Protein AF-A0A8C9MY18-F1 (afdb_monomer_lite)

Radius of gyration: 25.49 Å; chains: 1; bounding box: 56×79×66 Å

InterPro domains:
  IPR000235 Small ribosomal subunit protein uS7 [PTHR11205] (11-150)
  IPR005716 Ribosomal protein uS7, eukaryotic/archaeal [TIGR01028] (15-155)
  IPR005716 Ribosomal protein uS7, eukaryotic/archaeal [cd14867] (17-150)
  IPR020606 Small ribosomal subunit protein uS7, conserved site [PS00052] (69-95)
  IPR023798 Small ribosomal subunit protein uS7 domain [PF00177] (45-158)
  IPR036823 Small ribosomal subunit protein uS7 domain superfamily [G3DSA:1.10.455.10] (3-163)
  IPR036823 Small ribosomal subunit protein uS7 domain superfamily [SSF47973] (16-159)

pLDDT: mean 76.93, std 16.63, range [30.86, 95.38]

Organism: Serinus canaria (NCBI:txid9135)

Sequence (224 aa):
MTDWETAPAVTETPDIKLFGKWSTDDVQINDISLQDYIAVKEKYAKYLPHSAGRYAAKRFRKAQCPIVERLTNSMMMHGRNNGKKLMTVRIVKHAFEIIHLLTGENPLQVLVNAIINSGPREDSTRIGRAGTVRRQAVDVSPLRRVNQVIPQIPKNSQHSQLFSHFFLIFPHFFLIFFSFFPFFLIFFPFFLIFPDIFLHFFLIFFPIFPRFFPDFSSIIYHFS

Structure (mmCIF, N/CA/C/O backbone):
data_AF-A0A8C9MY18-F1
#
_entry.id   AF-A0A8C9MY18-F1
#
loop_
_atom_site.group_PDB
_atom_site.id
_atom_site.type_symbol
_atom_site.label_atom_id
_atom_site.label_alt_id
_atom_site.label_comp_id
_atom_site.label_asym_id
_atom_site.label_entity_id
_atom_site.label_seq_id
_atom_site.pdbx_PDB_ins_code
_atom_site.Cartn_x
_atom_site.Cartn_y
_atom_site.Cartn_z
_atom_site.occupancy
_atom_site.B_iso_or_equiv
_atom_site.auth_seq_id
_atom_site.auth_comp_id
_atom_site.auth_asym_id
_atom_site.auth_atom_id
_atom_site.pdbx_PDB_model_num
ATOM 1 N N . MET A 1 1 ? -31.708 -34.641 38.278 1.00 44.97 1 MET A N 1
ATOM 2 C CA . MET A 1 1 ? -30.509 -35.046 37.517 1.00 44.97 1 MET A CA 1
ATOM 3 C C . MET A 1 1 ? -30.446 -34.153 36.281 1.00 44.97 1 MET A C 1
ATOM 5 O O . MET A 1 1 ? -30.951 -34.527 35.238 1.00 44.97 1 MET A O 1
ATOM 9 N N . THR A 1 2 ? -30.228 -32.857 36.521 1.00 50.09 2 THR A N 1
ATOM 10 C CA . THR A 1 2 ? -29.058 -32.081 36.052 1.00 50.09 2 THR A CA 1
ATOM 11 C C . THR A 1 2 ? -29.109 -31.801 34.557 1.00 50.09 2 THR A C 1
ATOM 13 O O . THR A 1 2 ? -28.797 -32.671 33.753 1.00 50.09 2 THR A O 1
ATOM 16 N N . ASP A 1 3 ? -29.490 -30.567 34.242 1.00 49.69 3 ASP A N 1
ATOM 17 C CA . ASP A 1 3 ? -29.372 -29.904 32.947 1.00 49.69 3 ASP A CA 1
ATOM 18 C C . ASP A 1 3 ? -27.900 -29.917 32.485 1.00 49.69 3 ASP A C 1
ATOM 20 O O . ASP A 1 3 ? -27.025 -29.503 33.248 1.00 49.69 3 ASP A O 1
ATOM 24 N N . TRP A 1 4 ? -27.594 -30.423 31.281 1.00 67.50 4 TRP A N 1
ATOM 25 C CA . TRP A 1 4 ? -26.202 -30.513 30.795 1.00 67.50 4 TRP A CA 1
ATOM 26 C C . TRP A 1 4 ? -25.940 -30.120 29.332 1.00 67.50 4 TRP A C 1
ATOM 28 O O . TRP A 1 4 ? -24.817 -30.291 28.872 1.00 67.50 4 TRP A O 1
ATOM 38 N N . GLU A 1 5 ? -26.864 -29.484 28.612 1.00 57.78 5 GLU A N 1
ATOM 39 C CA . GLU A 1 5 ? -26.548 -28.880 27.300 1.00 57.78 5 GLU A CA 1
ATOM 40 C C . GLU A 1 5 ? -26.511 -27.350 27.368 1.00 57.78 5 GLU A C 1
ATOM 42 O O . GLU A 1 5 ? -27.278 -26.640 26.725 1.00 57.78 5 GLU A O 1
ATOM 47 N N . THR A 1 6 ? -25.563 -26.817 28.140 1.00 59.25 6 THR A N 1
ATOM 48 C CA . THR A 1 6 ? -25.103 -25.441 27.920 1.00 59.25 6 THR A CA 1
ATOM 49 C C . THR A 1 6 ? -24.086 -25.483 26.785 1.00 59.25 6 THR A C 1
ATOM 51 O O . THR A 1 6 ? -22.924 -25.834 26.996 1.00 59.25 6 THR A O 1
ATOM 54 N N . ALA A 1 7 ? -24.527 -25.153 25.567 1.00 59.25 7 ALA A N 1
ATOM 55 C CA . ALA A 1 7 ? -23.628 -24.856 24.454 1.00 59.25 7 ALA A CA 1
ATOM 56 C C . ALA A 1 7 ? -22.572 -23.830 24.917 1.00 59.25 7 ALA A C 1
ATOM 58 O O . ALA A 1 7 ? -22.930 -22.895 25.641 1.00 59.25 7 ALA A O 1
ATOM 59 N N . PRO A 1 8 ? -21.284 -23.974 24.550 1.00 48.81 8 PRO A N 1
ATOM 60 C CA . PRO A 1 8 ? -20.286 -22.992 24.943 1.00 48.81 8 PRO A CA 1
ATOM 61 C C . PRO A 1 8 ? -20.718 -21.637 24.388 1.00 48.81 8 PRO A C 1
ATOM 63 O O . PRO A 1 8 ? -20.880 -21.487 23.177 1.00 48.81 8 PRO A O 1
ATOM 66 N N . ALA A 1 9 ? -20.942 -20.675 25.287 1.00 45.22 9 ALA A N 1
ATOM 67 C CA . ALA A 1 9 ? -21.193 -19.291 24.928 1.00 45.22 9 ALA A CA 1
ATOM 68 C C . ALA A 1 9 ? -20.140 -18.878 23.898 1.00 45.22 9 ALA A C 1
ATOM 70 O O . ALA A 1 9 ? -18.940 -18.914 24.187 1.00 45.22 9 ALA A O 1
ATOM 71 N N . VAL A 1 10 ? -20.590 -18.555 22.684 1.00 49.44 10 VAL A N 1
ATOM 72 C CA . VAL A 1 10 ? -19.747 -17.946 21.662 1.00 49.44 10 VAL A CA 1
ATOM 73 C C . VAL A 1 10 ? -19.259 -16.654 22.290 1.00 49.44 10 VAL A C 1
ATOM 75 O O . VAL A 1 10 ? -20.009 -15.694 22.425 1.00 49.44 10 VAL A O 1
ATOM 78 N N . THR A 1 11 ? -18.026 -16.664 22.785 1.00 44.84 11 THR A N 1
ATOM 79 C CA . THR A 1 11 ? -17.345 -15.453 23.207 1.00 44.84 11 THR A CA 1
ATOM 80 C C . THR A 1 11 ? -17.268 -14.588 21.963 1.00 44.84 11 THR A C 1
ATOM 82 O O . THR A 1 11 ? -16.472 -14.886 21.071 1.00 44.84 11 THR A O 1
ATOM 85 N N . GLU A 1 12 ? -18.143 -13.589 21.868 1.00 51.28 12 GLU A N 1
ATOM 86 C CA . GLU A 1 12 ? -18.076 -12.549 20.851 1.00 51.28 12 GLU A CA 1
ATOM 87 C C . GLU A 1 12 ? -16.648 -12.004 20.888 1.00 51.28 12 GLU A C 1
ATOM 89 O O . GLU A 1 12 ? -16.213 -11.382 21.861 1.00 51.28 12 GLU A O 1
ATOM 94 N N . THR A 1 13 ? -15.851 -12.360 19.882 1.00 58.75 13 THR A N 1
ATOM 95 C CA . THR A 1 13 ? -14.514 -11.802 19.739 1.00 58.75 13 THR A CA 1
ATOM 96 C C . THR A 1 13 ? -14.686 -10.292 19.652 1.00 58.75 13 THR A C 1
ATOM 98 O O . THR A 1 13 ? -15.516 -9.847 18.864 1.00 58.75 13 THR A O 1
ATOM 101 N N . PRO A 1 14 ? -13.958 -9.494 20.450 1.00 64.44 14 PRO A N 1
ATOM 102 C CA . PRO A 1 14 ? -14.159 -8.054 20.451 1.00 64.44 14 PRO A CA 1
ATOM 103 C C . PRO A 1 14 ? -13.925 -7.515 19.040 1.00 64.44 14 PRO A C 1
ATOM 105 O O . PRO A 1 14 ? -12.834 -7.712 18.505 1.00 64.44 14 PRO A O 1
ATOM 108 N N . ASP A 1 15 ? -14.919 -6.835 18.461 1.00 68.50 15 ASP A N 1
ATOM 109 C CA . ASP A 1 15 ? -14.820 -6.242 17.123 1.00 68.50 15 ASP A CA 1
ATOM 110 C C . ASP A 1 15 ? -13.556 -5.379 17.015 1.00 68.50 15 ASP A C 1
ATOM 112 O O . ASP A 1 15 ? -13.426 -4.306 17.627 1.00 68.50 15 ASP A O 1
ATOM 116 N N . ILE A 1 16 ? -12.588 -5.845 16.225 1.00 79.00 16 ILE A N 1
ATOM 117 C CA . ILE A 1 16 ? -11.316 -5.150 16.045 1.00 79.00 16 ILE A CA 1
ATOM 118 C C . ILE A 1 16 ? -11.510 -4.070 14.985 1.00 79.00 16 ILE A C 1
ATOM 120 O O . ILE A 1 16 ? -11.252 -4.261 13.800 1.00 79.00 16 ILE A O 1
ATOM 124 N N . LYS A 1 17 ? -11.929 -2.885 15.428 1.00 84.38 17 LYS A N 1
ATOM 125 C CA . LYS A 1 17 ? -12.074 -1.721 14.547 1.00 84.38 17 LYS A CA 1
ATOM 126 C C . LYS A 1 17 ? -10.738 -1.006 14.366 1.00 84.38 17 LYS A C 1
ATOM 128 O O . LYS A 1 17 ? -10.111 -0.549 15.330 1.00 84.38 17 LYS A O 1
ATOM 133 N N . LEU A 1 18 ? -10.306 -0.843 13.119 1.00 84.69 18 LEU A N 1
ATOM 134 C CA . LEU A 1 18 ? -9.107 -0.079 12.791 1.00 84.69 18 LEU A CA 1
ATOM 135 C C . LEU A 1 18 ? -9.308 1.394 13.180 1.00 84.69 18 LEU A C 1
ATOM 137 O O . LEU A 1 18 ? -10.333 2.011 12.880 1.00 84.69 18 LEU A O 1
ATOM 141 N N . PHE A 1 19 ? -8.315 1.965 13.865 1.00 85.31 19 PHE A N 1
ATOM 142 C CA . PHE A 1 19 ? -8.366 3.309 14.450 1.00 85.31 19 PHE A CA 1
ATOM 143 C C . PHE A 1 19 ? -9.557 3.544 15.402 1.00 85.31 19 PHE A C 1
ATOM 145 O O . PHE A 1 19 ? -9.882 4.696 15.690 1.00 85.31 19 PHE A O 1
ATOM 152 N N . GLY A 1 20 ? -10.204 2.473 15.880 1.00 83.56 20 GLY A N 1
ATOM 153 C CA . GLY A 1 20 ? -11.407 2.532 16.713 1.00 83.56 20 GLY A CA 1
ATOM 154 C C . GLY A 1 20 ? -12.670 2.998 15.979 1.00 83.56 20 GLY A C 1
ATOM 155 O O . GLY A 1 20 ? -13.674 3.255 16.633 1.00 83.56 20 GLY A O 1
ATOM 156 N N . LYS A 1 21 ? -12.627 3.136 14.646 1.00 85.56 21 LYS A N 1
ATOM 157 C CA . LYS A 1 21 ? -13.738 3.674 13.841 1.00 85.56 21 LYS A CA 1
ATOM 158 C C . LYS A 1 21 ? -14.157 2.746 12.703 1.00 85.56 21 LYS A C 1
ATOM 160 O O . LYS A 1 21 ? -15.346 2.593 12.460 1.00 85.56 21 LYS A O 1
ATOM 165 N N . TRP A 1 22 ? -13.198 2.132 12.012 1.00 88.25 22 TRP A N 1
ATOM 166 C CA . TRP A 1 22 ? -13.456 1.416 10.761 1.00 88.25 22 TRP A CA 1
ATOM 167 C C . TRP A 1 22 ? -13.549 -0.092 10.989 1.00 88.25 22 TRP A C 1
ATOM 169 O O . TRP A 1 22 ? -12.603 -0.685 11.509 1.00 88.25 22 TRP A O 1
ATOM 179 N N . SER A 1 23 ? -14.662 -0.702 10.580 1.00 86.44 23 SER A N 1
ATOM 180 C CA . SER A 1 23 ? -14.827 -2.161 10.560 1.00 86.44 23 SER A CA 1
ATOM 181 C C . SER A 1 23 ? -13.972 -2.792 9.454 1.00 86.44 23 SER A C 1
ATOM 183 O O . SER A 1 23 ? -13.832 -2.213 8.371 1.00 86.44 23 SER A O 1
ATOM 185 N N . THR A 1 24 ? -13.377 -3.955 9.730 1.00 81.69 24 THR A N 1
ATOM 186 C CA . THR A 1 24 ? -12.604 -4.750 8.757 1.00 81.69 24 THR A CA 1
ATOM 187 C C . THR A 1 24 ? -13.425 -5.830 8.062 1.00 81.69 24 THR A C 1
ATOM 189 O O . THR A 1 24 ? -12.971 -6.363 7.049 1.00 81.69 24 THR A O 1
ATOM 192 N N . ASP A 1 25 ? -14.609 -6.139 8.584 1.00 81.19 25 ASP A N 1
ATOM 193 C CA . ASP A 1 25 ? -15.314 -7.383 8.257 1.00 81.19 25 ASP A CA 1
ATOM 194 C C . ASP A 1 25 ? -16.168 -7.228 6.994 1.00 81.19 25 ASP A C 1
ATOM 196 O O . ASP A 1 25 ? -16.278 -8.147 6.186 1.00 81.19 25 ASP A O 1
ATOM 200 N N . ASP A 1 26 ? -16.638 -6.006 6.742 1.00 82.44 26 ASP A N 1
ATOM 201 C CA . ASP A 1 26 ? -17.436 -5.648 5.565 1.00 82.44 26 ASP A CA 1
ATOM 202 C C . ASP A 1 26 ? -16.597 -5.503 4.278 1.00 82.44 26 ASP A C 1
ATOM 204 O O . ASP A 1 26 ? -17.129 -5.187 3.213 1.00 82.44 26 ASP A O 1
ATOM 208 N N . VAL A 1 27 ? -15.271 -5.686 4.352 1.00 86.06 27 VAL A N 1
ATOM 209 C CA . VAL A 1 27 ? -14.364 -5.428 3.224 1.00 86.06 27 VAL A CA 1
ATOM 210 C C . VAL A 1 27 ? -14.329 -6.617 2.264 1.00 86.06 27 VAL A C 1
ATOM 212 O O . VAL A 1 27 ? -13.810 -7.694 2.575 1.00 86.06 27 VAL A O 1
ATOM 215 N N . GLN A 1 28 ? -14.805 -6.393 1.041 1.00 87.75 28 GLN A N 1
ATOM 216 C CA . GLN A 1 28 ? -14.840 -7.387 -0.027 1.00 87.75 28 GLN A CA 1
ATOM 217 C C . GLN A 1 28 ? -13.6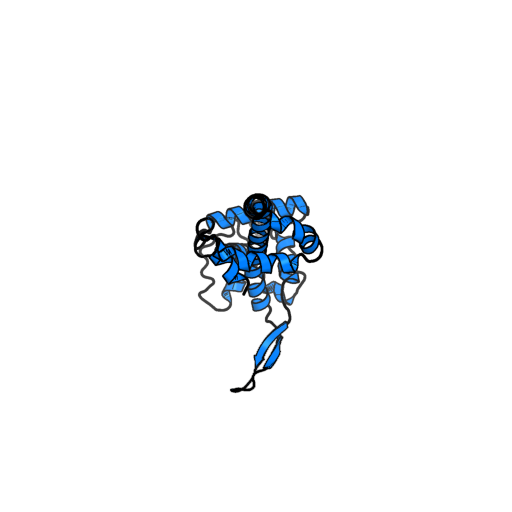50 -7.233 -0.981 1.00 87.75 28 GLN A C 1
ATOM 219 O O . GLN A 1 28 ? -13.247 -6.132 -1.356 1.00 87.75 28 GLN A O 1
ATOM 224 N N . ILE A 1 29 ? -13.078 -8.362 -1.404 1.00 88.75 29 ILE A N 1
ATOM 225 C CA . ILE A 1 29 ? -11.976 -8.409 -2.372 1.00 88.75 29 ILE A CA 1
ATOM 226 C C . ILE A 1 29 ? -12.519 -9.022 -3.663 1.00 88.75 29 ILE A C 1
ATOM 228 O O . ILE A 1 29 ? -12.784 -10.220 -3.706 1.00 88.75 29 ILE A O 1
ATOM 232 N N . ASN A 1 30 ? -12.652 -8.202 -4.708 1.00 87.12 30 ASN A N 1
ATOM 233 C CA . ASN A 1 30 ? -13.261 -8.609 -5.981 1.00 87.12 30 ASN A CA 1
ATOM 234 C C . ASN A 1 30 ? -12.366 -9.533 -6.836 1.00 87.12 30 ASN A C 1
ATOM 236 O O . ASN A 1 30 ? -12.871 -10.242 -7.701 1.00 87.12 30 ASN A O 1
ATOM 240 N N . ASP A 1 31 ? -11.044 -9.537 -6.620 1.00 87.44 31 ASP A N 1
ATOM 241 C CA . ASP A 1 31 ? -10.088 -10.370 -7.368 1.00 87.44 31 ASP A CA 1
ATOM 242 C C . ASP A 1 31 ? -9.647 -11.589 -6.541 1.00 87.44 31 ASP A C 1
ATOM 244 O O . ASP A 1 31 ? -8.944 -11.454 -5.532 1.00 87.44 31 ASP A O 1
ATOM 248 N N . ILE A 1 32 ? -10.010 -12.787 -7.013 1.00 89.31 32 ILE A N 1
ATOM 249 C CA . ILE A 1 32 ? -9.696 -14.066 -6.357 1.00 89.31 32 ILE A CA 1
ATOM 250 C C . ILE A 1 32 ? -8.182 -14.276 -6.196 1.00 89.31 32 ILE A C 1
ATOM 252 O O . ILE A 1 32 ? -7.730 -14.838 -5.203 1.00 89.31 32 ILE A O 1
ATOM 256 N N . SER A 1 33 ? -7.373 -13.782 -7.143 1.00 88.31 33 SER A N 1
ATOM 257 C CA . SER A 1 33 ? -5.921 -14.011 -7.163 1.00 88.31 33 SER A CA 1
ATOM 258 C C . SER A 1 33 ? -5.170 -13.211 -6.096 1.00 88.31 33 SER A C 1
ATOM 260 O O . SER A 1 33 ? -4.044 -13.554 -5.730 1.00 88.31 33 SER A O 1
ATOM 262 N N . LEU A 1 34 ? -5.780 -12.132 -5.600 1.00 88.25 34 LEU A N 1
ATOM 263 C CA . LEU A 1 34 ? -5.191 -11.217 -4.624 1.00 88.25 34 LEU A CA 1
ATOM 264 C C . LEU A 1 34 ? -5.716 -11.446 -3.205 1.00 88.25 34 LEU A C 1
ATOM 266 O O . LEU A 1 34 ? -5.127 -10.921 -2.258 1.00 88.25 34 LEU A O 1
ATOM 270 N N . GLN A 1 35 ? -6.769 -12.252 -3.049 1.00 88.38 35 GLN A N 1
ATOM 271 C CA . GLN A 1 35 ? -7.454 -12.480 -1.779 1.00 88.38 35 GLN A CA 1
ATOM 272 C C . GLN A 1 35 ? -6.511 -12.967 -0.667 1.00 88.38 35 GLN A C 1
ATOM 274 O O . GLN A 1 35 ? -6.580 -12.464 0.452 1.00 88.38 35 GLN A O 1
ATOM 279 N N . ASP A 1 36 ? -5.571 -13.861 -0.985 1.00 87.06 36 ASP A N 1
ATOM 280 C CA . ASP A 1 36 ? -4.604 -14.402 -0.015 1.00 87.06 36 ASP A CA 1
ATOM 281 C C . ASP A 1 36 ? -3.410 -13.470 0.264 1.00 87.06 36 ASP A C 1
ATOM 283 O O . ASP A 1 36 ? -2.686 -13.636 1.249 1.00 87.06 36 ASP A O 1
ATOM 287 N N . TYR A 1 37 ? -3.177 -12.480 -0.602 1.00 88.00 37 TYR A N 1
ATOM 288 C CA . TYR A 1 37 ? -2.039 -11.555 -0.511 1.00 88.00 37 TYR A CA 1
ATOM 289 C C . TYR A 1 37 ? -2.407 -10.185 0.075 1.00 88.00 37 TYR A C 1
ATOM 291 O O . TYR A 1 37 ? -1.513 -9.373 0.362 1.00 88.00 37 TYR A O 1
ATOM 299 N N . ILE A 1 38 ? -3.704 -9.930 0.255 1.00 88.31 38 ILE A N 1
ATOM 300 C CA . ILE A 1 38 ? -4.267 -8.747 0.901 1.00 88.31 38 ILE A CA 1
ATOM 301 C C . ILE A 1 38 ? -4.793 -9.163 2.282 1.00 88.31 38 ILE A C 1
ATOM 303 O O . ILE A 1 38 ? -5.927 -9.601 2.452 1.00 88.31 38 ILE A O 1
ATOM 307 N N . ALA A 1 39 ? -3.947 -9.007 3.298 1.00 84.44 39 ALA A N 1
ATOM 308 C CA . ALA A 1 39 ? -4.305 -9.270 4.688 1.00 84.44 39 ALA A CA 1
ATOM 309 C C . ALA A 1 39 ? -5.186 -8.140 5.258 1.00 84.44 39 ALA A C 1
ATOM 311 O O . ALA A 1 39 ? -4.677 -7.182 5.844 1.00 84.44 39 ALA A O 1
ATOM 312 N N . VAL A 1 40 ? -6.501 -8.238 5.043 1.00 77.88 40 VAL A N 1
ATOM 313 C CA . VAL A 1 40 ? -7.521 -7.332 5.622 1.00 77.88 40 VAL A CA 1
ATOM 314 C C . VAL A 1 40 ? -8.525 -8.075 6.508 1.00 77.88 40 VAL A C 1
ATOM 316 O O . VAL A 1 40 ? -9.027 -7.489 7.457 1.00 77.88 40 VAL A O 1
ATOM 319 N N . LYS A 1 41 ? -8.757 -9.369 6.251 1.00 77.56 41 LYS A N 1
ATOM 320 C CA . LYS A 1 41 ? -9.714 -10.200 6.999 1.00 77.56 41 LYS A CA 1
ATOM 321 C C . LYS A 1 41 ? -9.352 -10.335 8.485 1.00 77.56 41 LYS A C 1
ATOM 323 O O . LYS A 1 41 ? -8.169 -10.282 8.831 1.00 77.56 41 LYS A O 1
ATOM 328 N N . GLU A 1 42 ? -10.365 -10.620 9.307 1.00 70.69 42 GLU A N 1
ATOM 329 C CA . GLU A 1 42 ? -10.381 -10.780 10.778 1.00 70.69 42 GLU A CA 1
ATOM 330 C C . GLU A 1 42 ? -9.057 -11.241 11.419 1.00 70.69 42 GLU A C 1
ATOM 332 O O . GLU A 1 42 ? -8.557 -10.618 12.352 1.00 70.69 42 GLU A O 1
ATOM 337 N N . LYS A 1 43 ? -8.407 -12.280 10.874 1.00 74.88 43 LYS A N 1
ATOM 338 C CA . LYS A 1 43 ? -7.123 -12.822 11.379 1.00 74.88 43 LYS A CA 1
ATOM 339 C C . LYS A 1 43 ? -5.975 -11.806 11.444 1.00 74.88 43 LYS A C 1
ATOM 341 O O . LYS A 1 43 ? -5.004 -12.020 12.170 1.00 74.88 43 LYS A O 1
ATOM 346 N N . TYR A 1 44 ? -6.040 -10.746 10.646 1.00 77.88 44 TYR A N 1
ATOM 347 C CA . TYR A 1 44 ? -5.008 -9.717 10.525 1.00 77.88 44 TYR A CA 1
ATOM 348 C C . TYR A 1 44 ? -5.509 -8.329 10.934 1.00 77.88 44 TYR A C 1
ATOM 350 O O . TYR A 1 44 ? -4.758 -7.355 10.797 1.00 77.88 44 TYR A O 1
ATOM 358 N N . ALA A 1 45 ? -6.739 -8.239 11.448 1.00 79.94 45 ALA A N 1
ATOM 359 C CA . ALA A 1 45 ? -7.302 -7.008 11.969 1.00 79.94 45 ALA A CA 1
ATOM 360 C C . ALA A 1 45 ? -6.491 -6.542 13.187 1.00 79.94 45 ALA A C 1
ATOM 362 O O . ALA A 1 45 ? -6.144 -7.312 14.084 1.00 79.94 45 ALA A O 1
ATOM 363 N N . LYS A 1 46 ? -6.130 -5.259 13.196 1.00 83.69 46 LYS A N 1
ATOM 364 C CA . LYS A 1 46 ? -5.404 -4.617 14.295 1.00 83.69 46 LYS A CA 1
ATOM 365 C C . LYS A 1 46 ? -5.993 -3.239 14.531 1.00 83.69 46 LYS A C 1
ATOM 367 O O . LYS A 1 46 ? -6.306 -2.537 13.576 1.00 83.69 46 LYS A O 1
ATOM 372 N N . TYR A 1 47 ? -6.028 -2.803 15.787 1.00 86.88 47 TYR A N 1
ATOM 373 C CA . TYR A 1 47 ? -6.484 -1.455 16.140 1.00 86.88 47 TYR A CA 1
ATOM 374 C C . TYR A 1 47 ? -5.608 -0.351 15.539 1.00 86.88 47 TYR A C 1
ATOM 376 O O . TYR A 1 47 ? -6.105 0.696 15.127 1.00 86.88 47 TYR A O 1
ATOM 384 N N . LEU A 1 48 ? -4.293 -0.579 15.472 1.00 88.12 48 LEU A N 1
ATOM 385 C CA . LEU A 1 48 ? -3.325 0.372 14.936 1.00 88.12 48 LEU A CA 1
ATOM 386 C C . LEU A 1 48 ? -2.433 -0.305 13.888 1.00 88.12 48 LEU A C 1
ATOM 388 O O . LEU A 1 48 ? -1.956 -1.419 14.119 1.00 88.12 48 LEU A O 1
ATOM 392 N N . PRO A 1 49 ? -2.092 0.384 12.783 1.00 87.56 49 PRO A N 1
ATOM 393 C CA . PRO A 1 49 ? -1.173 -0.122 11.759 1.00 87.56 49 PRO A CA 1
ATOM 394 C C . PRO A 1 49 ? 0.302 -0.005 12.191 1.00 87.56 49 PRO A C 1
ATOM 396 O O . PRO A 1 49 ? 1.193 0.300 11.393 1.00 87.56 49 PRO A O 1
ATOM 399 N N . HIS A 1 50 ? 0.565 -0.209 13.482 1.00 87.56 50 HIS A N 1
ATOM 400 C CA . HIS A 1 50 ? 1.883 -0.175 14.086 1.00 87.56 50 HIS A CA 1
ATOM 401 C C . HIS A 1 50 ? 2.128 -1.487 14.820 1.00 87.56 50 HIS A C 1
ATOM 403 O O . HIS A 1 50 ? 1.592 -1.726 15.899 1.00 87.56 50 HIS A O 1
ATOM 409 N N . SER A 1 51 ? 2.947 -2.357 14.241 1.00 86.56 51 SER A N 1
ATOM 410 C CA . SER A 1 51 ? 3.369 -3.588 14.894 1.00 86.56 51 SER A CA 1
ATOM 411 C C . SER A 1 51 ? 4.869 -3.801 14.778 1.00 86.56 51 SER A C 1
ATOM 413 O O . SER A 1 51 ? 5.505 -3.412 13.801 1.00 86.56 51 SER A O 1
ATOM 415 N N . ALA A 1 52 ? 5.434 -4.483 15.772 1.00 86.00 52 ALA A N 1
ATOM 416 C CA . ALA A 1 52 ? 6.820 -4.953 15.766 1.00 86.00 52 ALA A CA 1
ATOM 417 C C . ALA A 1 52 ? 6.973 -6.293 15.007 1.00 86.00 52 ALA A C 1
ATOM 419 O O . ALA A 1 52 ? 7.809 -7.133 15.342 1.00 86.00 52 ALA A O 1
ATOM 420 N N . GLY A 1 53 ? 6.123 -6.534 14.001 1.00 84.81 53 GLY A N 1
ATOM 421 C CA . GLY A 1 53 ? 6.050 -7.809 13.294 1.00 84.81 53 GLY A CA 1
ATOM 422 C C . GLY A 1 53 ? 7.282 -8.065 12.422 1.00 84.81 53 GLY A C 1
ATOM 423 O O . GLY A 1 53 ? 7.636 -7.263 11.558 1.00 84.81 53 GLY A O 1
ATOM 424 N N . ARG A 1 54 ? 7.929 -9.223 12.600 1.00 87.56 54 ARG A N 1
ATOM 425 C CA . ARG A 1 54 ? 9.116 -9.632 11.825 1.00 87.56 54 ARG A CA 1
ATOM 426 C C . ARG A 1 54 ? 8.728 -10.296 10.499 1.00 87.56 54 ARG A C 1
ATOM 428 O O . ARG A 1 54 ? 8.954 -11.489 10.283 1.00 87.56 54 ARG A O 1
ATOM 435 N N . TYR A 1 55 ? 8.158 -9.509 9.590 1.00 89.75 55 TYR A N 1
ATOM 436 C CA . TYR A 1 55 ? 7.665 -9.990 8.291 1.00 89.75 55 TYR A CA 1
ATOM 437 C C . TYR A 1 55 ? 8.765 -10.220 7.241 1.00 89.75 55 TYR A C 1
ATOM 439 O O . TYR A 1 55 ? 8.523 -10.880 6.234 1.00 89.75 55 TYR A O 1
ATOM 447 N N . ALA A 1 56 ? 9.979 -9.711 7.472 1.00 88.81 56 ALA A N 1
ATOM 448 C CA . ALA A 1 56 ? 11.112 -9.858 6.555 1.00 88.81 56 ALA A CA 1
ATOM 449 C C . ALA A 1 56 ? 11.866 -11.193 6.698 1.00 88.81 56 ALA A C 1
ATOM 451 O O . ALA A 1 56 ? 12.580 -11.584 5.783 1.00 88.81 56 ALA A O 1
ATOM 452 N N . ALA A 1 57 ? 11.692 -11.910 7.815 1.00 89.69 57 ALA A N 1
ATOM 453 C CA . ALA A 1 57 ? 12.496 -13.094 8.133 1.00 89.69 57 ALA A CA 1
ATOM 454 C C . ALA A 1 57 ? 12.284 -14.285 7.174 1.00 89.69 57 ALA A C 1
ATOM 456 O O . ALA A 1 57 ? 13.164 -15.127 7.042 1.00 89.69 57 ALA A O 1
ATOM 457 N N . LYS A 1 58 ? 11.120 -14.387 6.516 1.00 91.25 58 LYS A N 1
ATOM 458 C CA . LYS A 1 58 ? 10.827 -15.429 5.514 1.00 91.25 58 LYS A CA 1
ATOM 459 C C . LYS A 1 58 ? 10.177 -14.808 4.277 1.00 91.25 58 LYS A C 1
ATOM 461 O O . LYS A 1 58 ? 9.395 -13.868 4.404 1.00 91.25 58 LYS A O 1
ATOM 466 N N . ARG A 1 59 ? 10.439 -15.385 3.095 1.00 84.75 59 ARG A N 1
ATOM 467 C CA . ARG A 1 59 ? 10.059 -14.841 1.772 1.00 84.75 59 ARG A CA 1
ATOM 468 C C . ARG A 1 59 ? 8.569 -14.470 1.638 1.00 84.75 59 ARG A C 1
ATOM 470 O O . ARG A 1 59 ? 8.270 -13.424 1.074 1.00 84.75 59 ARG A O 1
ATOM 477 N N . PHE A 1 60 ? 7.650 -15.265 2.195 1.00 87.94 60 PHE A N 1
ATOM 478 C CA . PHE A 1 60 ? 6.195 -15.066 2.039 1.00 87.94 60 PHE A CA 1
ATOM 479 C C . PHE A 1 60 ? 5.486 -14.440 3.248 1.00 87.94 60 PHE A C 1
ATOM 481 O O . PHE A 1 60 ? 4.296 -14.148 3.181 1.00 87.94 60 PHE A O 1
ATOM 488 N N . ARG A 1 61 ? 6.201 -14.147 4.343 1.00 89.00 61 ARG A N 1
ATOM 489 C CA . ARG A 1 61 ? 5.585 -13.540 5.539 1.00 89.00 61 ARG A CA 1
ATOM 490 C C . ARG A 1 61 ? 5.083 -12.115 5.303 1.00 89.00 61 ARG A C 1
ATOM 492 O O . ARG A 1 61 ? 4.205 -11.661 6.025 1.00 89.00 61 ARG A O 1
ATOM 499 N N . LYS A 1 62 ? 5.577 -11.424 4.271 1.00 88.69 62 LYS A N 1
ATOM 500 C CA . LYS A 1 62 ? 5.088 -10.092 3.879 1.00 88.69 62 LYS A CA 1
ATOM 501 C C . LYS A 1 62 ? 3.612 -10.080 3.459 1.00 88.69 62 LYS A C 1
ATOM 503 O O . LYS A 1 62 ? 2.976 -9.045 3.620 1.00 88.69 62 LYS A O 1
ATOM 508 N N . ALA A 1 63 ? 3.076 -11.198 2.960 1.00 88.75 63 ALA A N 1
ATOM 509 C CA . ALA A 1 63 ? 1.663 -11.317 2.585 1.00 88.75 63 ALA A CA 1
ATOM 510 C C . ALA A 1 63 ? 0.724 -11.258 3.803 1.00 88.75 63 ALA A C 1
ATOM 512 O O . ALA A 1 63 ? -0.371 -10.727 3.709 1.00 88.75 63 ALA A O 1
ATOM 513 N N . GLN A 1 64 ? 1.196 -11.729 4.961 1.00 88.69 64 GLN A N 1
ATOM 514 C CA . GLN A 1 64 ? 0.452 -11.763 6.228 1.00 88.69 64 GLN A CA 1
ATOM 515 C C . GLN A 1 64 ? 0.479 -10.422 6.981 1.00 88.69 64 GLN A C 1
ATOM 517 O O . GLN A 1 64 ? -0.087 -10.297 8.064 1.00 88.69 64 GLN A O 1
ATOM 522 N N . CYS A 1 65 ? 1.216 -9.430 6.474 1.00 89.75 65 CYS A N 1
ATOM 523 C CA . CYS A 1 65 ? 1.281 -8.109 7.083 1.00 89.75 65 CYS A CA 1
ATOM 524 C C . CYS A 1 65 ? 0.042 -7.301 6.672 1.00 89.75 65 CYS A C 1
ATOM 526 O O . CYS A 1 65 ? -0.224 -7.223 5.467 1.00 89.75 65 CYS A O 1
ATOM 528 N N . PRO A 1 66 ? -0.685 -6.682 7.623 1.00 91.19 66 PRO A N 1
ATOM 529 C CA . PRO A 1 66 ? -1.904 -5.954 7.304 1.00 91.19 66 PRO A CA 1
ATOM 530 C C . PRO A 1 66 ? -1.640 -4.835 6.297 1.00 91.19 66 PRO A C 1
ATOM 532 O O . PRO A 1 66 ? -0.603 -4.162 6.339 1.00 91.19 66 PRO A O 1
ATOM 535 N N . ILE A 1 67 ? -2.580 -4.626 5.375 1.00 90.94 67 ILE A N 1
ATOM 536 C CA . ILE A 1 67 ? -2.340 -3.771 4.204 1.00 90.94 67 ILE A CA 1
ATOM 537 C C . ILE A 1 67 ? -2.019 -2.319 4.582 1.00 90.94 67 ILE A C 1
ATOM 539 O O . ILE A 1 67 ? -1.106 -1.709 4.024 1.00 90.94 67 ILE A O 1
ATOM 543 N N . VAL A 1 68 ? -2.695 -1.800 5.609 1.00 91.31 68 VAL A N 1
ATOM 544 C CA . VAL A 1 68 ? -2.496 -0.439 6.122 1.00 91.31 68 VAL A CA 1
ATOM 545 C C . VAL A 1 68 ? -1.107 -0.285 6.748 1.00 91.31 68 VAL A C 1
ATOM 547 O O . VAL A 1 68 ? -0.475 0.758 6.607 1.00 91.31 68 VAL A O 1
ATOM 550 N N . GLU A 1 69 ? -0.571 -1.334 7.377 1.00 92.19 69 GLU A N 1
ATOM 551 C CA . GLU A 1 69 ? 0.801 -1.324 7.896 1.00 92.19 69 GLU A CA 1
ATOM 552 C C . GLU A 1 69 ? 1.840 -1.337 6.764 1.00 92.19 69 GLU A C 1
ATOM 554 O O . GLU A 1 69 ? 2.890 -0.700 6.857 1.00 92.19 69 GLU A O 1
ATOM 559 N N . ARG A 1 70 ? 1.560 -2.018 5.650 1.00 92.31 70 ARG A N 1
ATOM 560 C CA . ARG A 1 70 ? 2.435 -1.973 4.467 1.00 92.31 70 ARG A CA 1
ATOM 561 C C . ARG A 1 70 ? 2.434 -0.584 3.823 1.00 92.31 70 ARG A C 1
ATOM 563 O O . ARG A 1 70 ? 3.499 -0.121 3.403 1.00 92.31 70 ARG A O 1
ATOM 570 N N . LEU A 1 71 ? 1.282 0.089 3.803 1.00 91.56 71 LEU A N 1
ATOM 571 C CA . LEU A 1 71 ? 1.157 1.473 3.343 1.00 91.56 71 LEU A CA 1
ATOM 572 C C . LEU A 1 71 ? 1.965 2.432 4.230 1.00 91.56 71 LEU A C 1
ATOM 574 O O . LEU A 1 71 ? 2.779 3.197 3.714 1.00 91.56 71 LEU A O 1
ATOM 578 N N . THR A 1 72 ? 1.825 2.347 5.558 1.00 92.00 72 THR A N 1
ATOM 579 C CA . THR A 1 72 ? 2.601 3.198 6.480 1.00 92.00 72 THR A CA 1
ATOM 580 C C . THR A 1 72 ? 4.104 2.929 6.380 1.00 92.00 72 THR A C 1
ATOM 582 O O . THR A 1 72 ? 4.898 3.863 6.403 1.00 92.00 72 THR A O 1
ATOM 585 N N . ASN A 1 73 ? 4.526 1.677 6.188 1.00 91.44 73 ASN A N 1
ATOM 586 C CA . ASN A 1 73 ? 5.940 1.368 5.963 1.00 91.44 73 ASN A CA 1
ATOM 587 C C . ASN A 1 73 ? 6.479 1.991 4.661 1.00 91.44 73 ASN A C 1
ATOM 589 O O . ASN A 1 73 ? 7.634 2.409 4.617 1.00 91.44 73 ASN A O 1
ATOM 593 N N . SER A 1 74 ? 5.644 2.090 3.624 1.00 90.06 74 SER A N 1
ATOM 594 C CA . SER A 1 74 ? 6.038 2.612 2.308 1.00 90.06 74 SER A CA 1
ATOM 595 C C . SER A 1 74 ? 6.101 4.142 2.248 1.00 90.06 74 SER A C 1
ATOM 597 O O . SER A 1 74 ? 6.890 4.704 1.499 1.00 90.06 74 SER A O 1
ATOM 599 N N . MET A 1 75 ? 5.329 4.841 3.078 1.00 87.62 75 MET A N 1
ATOM 600 C CA . MET A 1 75 ? 5.345 6.309 3.167 1.00 87.62 75 MET A CA 1
ATOM 601 C C . MET A 1 75 ? 6.667 6.890 3.715 1.00 87.62 75 MET A C 1
ATOM 603 O O . MET A 1 75 ? 6.954 8.066 3.507 1.00 87.62 75 MET A O 1
ATOM 607 N N . MET A 1 76 ? 7.489 6.093 4.408 1.00 88.31 76 MET A N 1
ATOM 608 C CA . MET A 1 76 ? 8.710 6.562 5.083 1.00 88.31 76 MET A CA 1
ATOM 609 C C . MET A 1 76 ? 9.970 6.594 4.195 1.00 88.31 76 MET A C 1
ATOM 611 O O . MET A 1 76 ? 11.047 6.869 4.707 1.00 88.31 76 MET A O 1
ATOM 615 N N . MET A 1 77 ? 9.880 6.298 2.893 1.00 74.19 77 MET A N 1
ATOM 616 C CA . MET A 1 77 ? 11.032 5.871 2.071 1.00 74.19 77 MET A CA 1
ATOM 617 C C . MET A 1 77 ? 11.964 6.975 1.522 1.00 74.19 77 MET A C 1
ATOM 619 O O . MET A 1 77 ? 12.794 6.701 0.659 1.00 74.19 77 MET A O 1
ATOM 623 N N . HIS A 1 78 ? 11.906 8.200 2.043 1.00 78.38 78 HIS A N 1
ATOM 624 C CA . HIS A 1 78 ? 12.836 9.276 1.667 1.00 78.38 78 HIS A CA 1
ATOM 625 C C . HIS A 1 78 ? 13.689 9.645 2.871 1.00 78.38 78 HIS A C 1
ATOM 627 O O . HIS A 1 78 ? 13.132 9.898 3.929 1.00 78.38 78 HIS A O 1
ATOM 633 N N . GLY A 1 79 ? 15.018 9.701 2.721 1.00 82.06 79 GLY A N 1
ATOM 634 C CA . GLY A 1 79 ? 15.996 9.709 3.823 1.00 82.06 79 GLY A CA 1
ATOM 635 C C . GLY A 1 79 ? 15.616 10.502 5.086 1.00 82.06 79 GLY A C 1
ATOM 636 O O . GLY A 1 79 ? 15.703 9.969 6.187 1.00 82.06 79 GLY A O 1
ATOM 637 N N . ARG A 1 80 ? 15.110 11.737 4.945 1.00 83.38 80 ARG A N 1
ATOM 638 C CA . ARG A 1 80 ? 14.676 12.606 6.068 1.00 83.38 80 ARG A CA 1
ATOM 639 C C . ARG A 1 80 ? 13.477 12.069 6.873 1.00 83.38 80 ARG A C 1
ATOM 641 O O . ARG A 1 80 ? 13.250 12.489 8.011 1.00 83.38 80 ARG A O 1
ATOM 648 N N . ASN A 1 81 ? 12.702 11.169 6.281 1.00 84.44 81 ASN A N 1
ATOM 649 C CA . ASN A 1 81 ? 11.477 10.571 6.809 1.00 84.44 81 ASN A CA 1
ATOM 650 C C . ASN A 1 81 ? 11.673 9.117 7.273 1.00 84.44 81 ASN A C 1
ATOM 652 O O . ASN A 1 81 ? 10.737 8.523 7.816 1.00 84.44 81 ASN A O 1
ATOM 656 N N . ASN A 1 82 ? 12.882 8.561 7.128 1.00 88.69 82 ASN A N 1
ATOM 657 C CA . ASN A 1 82 ? 13.194 7.208 7.580 1.00 88.69 82 ASN A CA 1
ATOM 658 C C . ASN A 1 82 ? 12.941 7.063 9.092 1.00 88.69 82 ASN A C 1
ATOM 660 O O . ASN A 1 82 ? 13.358 7.894 9.896 1.00 88.69 82 ASN A O 1
ATOM 664 N N . GLY A 1 83 ? 12.238 5.996 9.485 1.00 87.44 83 GLY A N 1
ATOM 665 C CA . GLY A 1 83 ? 11.960 5.661 10.889 1.00 87.44 83 GLY A CA 1
ATOM 666 C C . GLY A 1 83 ? 10.804 6.430 11.544 1.00 87.44 83 GLY A C 1
ATOM 667 O O . GLY A 1 83 ? 10.373 6.062 12.638 1.00 87.44 83 GLY A O 1
ATOM 668 N N . LYS A 1 84 ? 10.225 7.446 10.888 1.00 91.19 84 LYS A N 1
ATOM 669 C CA . LYS A 1 84 ? 9.130 8.268 11.443 1.00 91.19 84 LYS A CA 1
ATOM 670 C C . LYS A 1 84 ? 7.752 7.599 11.301 1.00 91.19 84 LYS A C 1
ATOM 672 O O . LYS A 1 84 ? 6.818 8.156 10.712 1.00 91.19 84 LYS A O 1
ATOM 677 N N . LYS A 1 85 ? 7.589 6.403 11.879 1.00 91.81 85 LYS A N 1
ATOM 678 C CA . LYS A 1 85 ? 6.351 5.610 11.739 1.00 91.81 85 LYS A CA 1
ATOM 679 C C . LYS A 1 85 ? 5.159 6.265 12.441 1.00 91.81 85 LYS A C 1
ATOM 681 O O . LYS A 1 85 ? 4.078 6.310 11.867 1.00 91.81 85 LYS A O 1
ATOM 686 N N . LEU A 1 86 ? 5.355 6.859 13.621 1.00 92.44 86 LEU A N 1
ATOM 687 C CA . LEU A 1 86 ? 4.283 7.554 14.354 1.00 92.44 86 LEU A CA 1
ATOM 688 C C . LEU A 1 86 ? 3.698 8.738 13.572 1.00 92.44 86 LEU A C 1
ATOM 690 O O . LEU A 1 86 ? 2.481 8.898 13.523 1.00 92.44 86 LEU A O 1
ATOM 694 N N . MET A 1 87 ? 4.552 9.538 12.926 1.00 91.44 87 MET A N 1
ATOM 695 C CA . MET A 1 87 ? 4.116 10.645 12.068 1.00 91.44 87 MET A CA 1
ATOM 696 C C . MET A 1 87 ? 3.279 10.122 10.897 1.00 91.44 87 MET A C 1
ATOM 698 O O . MET A 1 87 ? 2.196 10.628 10.620 1.00 91.44 87 MET A O 1
ATOM 702 N N . THR A 1 88 ? 3.745 9.047 10.268 1.00 91.81 88 THR A N 1
ATOM 703 C CA . THR A 1 88 ? 3.073 8.430 9.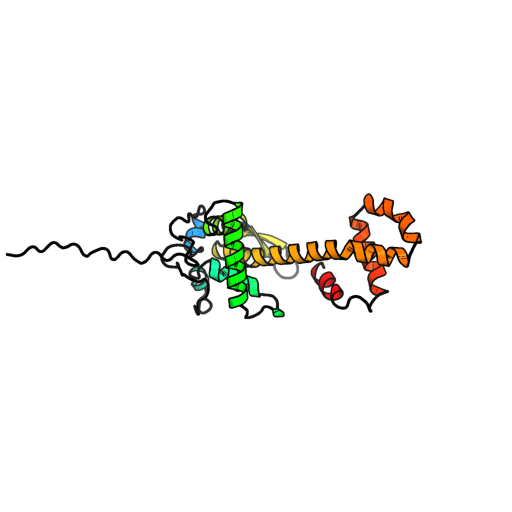124 1.00 91.81 88 THR A CA 1
ATOM 704 C C . THR A 1 88 ? 1.700 7.858 9.478 1.00 91.81 88 THR A C 1
ATOM 706 O O . THR A 1 88 ? 0.744 8.035 8.729 1.00 91.81 88 THR A O 1
ATOM 709 N N . VAL A 1 89 ? 1.571 7.201 10.635 1.00 93.81 89 VAL A N 1
ATOM 710 C CA . VAL A 1 89 ? 0.287 6.659 11.105 1.00 93.81 89 VAL A CA 1
ATOM 711 C C . VAL A 1 89 ? -0.755 7.771 11.269 1.00 93.81 89 VAL A C 1
ATOM 713 O O . VAL A 1 89 ? -1.914 7.566 10.918 1.00 93.81 89 VAL A O 1
ATOM 716 N N . ARG A 1 90 ? -0.349 8.962 11.735 1.00 93.12 90 ARG A N 1
ATOM 717 C CA . ARG A 1 90 ? -1.242 10.131 11.832 1.00 93.12 90 ARG A CA 1
ATOM 718 C C . ARG A 1 90 ? -1.692 10.620 10.456 1.00 93.12 90 ARG A C 1
ATOM 720 O O . ARG A 1 90 ? -2.880 10.847 10.267 1.00 93.12 90 ARG A O 1
ATOM 727 N N . ILE A 1 91 ? -0.773 10.710 9.490 1.00 92.69 91 ILE A N 1
ATOM 728 C CA . ILE A 1 91 ? -1.098 11.101 8.106 1.00 92.69 91 ILE A CA 1
ATOM 729 C C . ILE A 1 91 ? -2.133 10.140 7.506 1.00 92.69 91 ILE A C 1
ATOM 731 O O . ILE A 1 91 ? -3.137 10.585 6.959 1.00 92.69 91 ILE A O 1
ATOM 735 N N . VAL A 1 92 ? -1.931 8.827 7.662 1.00 92.88 92 VAL A N 1
ATOM 736 C CA . VAL A 1 92 ? -2.871 7.815 7.150 1.00 92.88 92 VAL A CA 1
ATOM 737 C C . VAL A 1 92 ? -4.228 7.892 7.854 1.00 92.88 92 VAL A C 1
ATOM 739 O O . VAL A 1 92 ? -5.254 7.776 7.190 1.00 92.88 92 VAL A O 1
ATOM 742 N N . LYS A 1 93 ? -4.259 8.147 9.170 1.00 92.88 93 LYS A N 1
ATOM 743 C CA . LYS A 1 93 ? -5.514 8.353 9.909 1.00 92.88 93 LYS A CA 1
ATOM 744 C C . LYS A 1 93 ? -6.323 9.516 9.322 1.00 92.88 93 LYS A C 1
ATOM 746 O O . LYS A 1 93 ? -7.501 9.337 9.034 1.00 92.88 93 LYS A O 1
ATOM 751 N N . HIS A 1 94 ? -5.687 10.669 9.112 1.00 93.56 94 HIS A N 1
ATOM 752 C CA . HIS A 1 94 ? -6.352 11.838 8.528 1.00 93.56 94 HIS A CA 1
ATOM 753 C C . HIS A 1 94 ? -6.779 11.596 7.078 1.00 93.56 94 HIS A C 1
ATOM 755 O O . HIS A 1 94 ? -7.879 11.975 6.693 1.00 93.56 94 HIS A O 1
ATOM 761 N N . ALA A 1 95 ? -5.956 10.907 6.283 1.00 93.19 95 ALA A N 1
ATOM 762 C CA . ALA A 1 95 ? -6.311 10.552 4.912 1.00 93.19 95 ALA A CA 1
ATOM 763 C C . ALA A 1 95 ? -7.563 9.661 4.853 1.00 93.19 95 ALA A C 1
ATOM 765 O O . ALA A 1 95 ? -8.436 9.890 4.024 1.00 93.19 95 ALA A O 1
ATOM 766 N N . PHE A 1 96 ? -7.689 8.681 5.751 1.00 93.75 96 PHE A N 1
ATOM 767 C CA . PHE A 1 96 ? -8.878 7.825 5.819 1.00 93.75 96 PHE A CA 1
ATOM 768 C C . PHE A 1 96 ? -10.130 8.583 6.269 1.00 93.75 96 PHE A C 1
ATOM 770 O O . PHE A 1 96 ? -11.213 8.300 5.763 1.00 93.75 96 PHE A O 1
ATOM 777 N N . GLU A 1 97 ? -9.994 9.569 7.160 1.00 93.56 97 GLU A N 1
ATOM 778 C CA . GLU A 1 97 ? -11.101 10.464 7.523 1.00 93.56 97 GLU A CA 1
ATOM 779 C C . GLU A 1 97 ? -11.562 11.293 6.313 1.00 93.56 97 GLU A C 1
ATOM 781 O O . GLU A 1 97 ? -12.758 11.361 6.046 1.00 93.56 97 GLU A O 1
ATOM 786 N N . ILE A 1 98 ? -10.630 11.837 5.524 1.00 94.69 98 ILE A N 1
ATOM 787 C CA . ILE A 1 98 ? -10.953 12.584 4.297 1.00 94.69 98 ILE A CA 1
ATOM 788 C C . ILE A 1 98 ? -11.640 11.683 3.264 1.00 94.69 98 ILE A C 1
ATOM 790 O O . ILE A 1 98 ? -12.657 12.074 2.702 1.00 94.69 98 ILE A O 1
ATOM 794 N N . ILE A 1 99 ? -11.124 10.473 3.026 1.00 94.00 99 ILE A N 1
ATOM 795 C CA . ILE A 1 99 ? -11.712 9.538 2.052 1.00 94.00 99 ILE A CA 1
ATOM 796 C C . ILE A 1 99 ? -13.162 9.222 2.415 1.00 94.00 99 ILE A C 1
ATOM 798 O O . ILE A 1 99 ? -14.025 9.270 1.540 1.00 94.00 99 ILE A O 1
ATOM 802 N N . HIS A 1 100 ? -13.440 8.946 3.689 1.00 93.62 100 HIS A N 1
ATOM 803 C CA . HIS A 1 100 ? -14.803 8.671 4.129 1.00 93.62 100 HIS A CA 1
ATOM 804 C C . HIS A 1 100 ? -15.724 9.882 3.957 1.00 93.62 100 HIS A C 1
ATOM 806 O O . HIS A 1 100 ? -16.838 9.731 3.471 1.00 93.62 100 HIS A O 1
ATOM 812 N N . LEU A 1 101 ? -15.254 11.089 4.287 1.00 95.25 101 LEU A N 1
ATOM 813 C CA . LEU A 1 101 ? -16.042 12.310 4.096 1.00 95.25 101 LEU A CA 1
ATOM 814 C C . LEU A 1 101 ? -16.334 12.603 2.617 1.00 95.25 101 LEU A C 1
ATOM 816 O O . LEU A 1 101 ? -17.390 13.144 2.307 1.00 95.25 101 LEU A O 1
ATOM 820 N N . LEU A 1 102 ? -15.415 12.256 1.713 1.00 95.38 102 LEU A N 1
ATOM 821 C CA . LEU A 1 102 ? -15.577 12.488 0.275 1.00 95.38 102 LEU A CA 1
ATOM 822 C C . LEU A 1 102 ? -16.445 11.431 -0.417 1.00 95.38 102 LEU A C 1
ATOM 824 O O . LEU A 1 102 ? -17.196 11.766 -1.325 1.00 95.38 102 LEU A O 1
ATOM 828 N N . THR A 1 103 ? -16.301 10.160 -0.037 1.00 93.19 103 THR A N 1
ATOM 829 C CA . THR A 1 103 ? -16.929 9.027 -0.746 1.00 93.19 103 THR A CA 1
ATOM 830 C C . THR A 1 103 ? -18.148 8.457 -0.027 1.00 93.19 103 THR A C 1
ATOM 832 O O . THR A 1 103 ? -18.979 7.825 -0.665 1.00 93.19 103 THR A O 1
ATOM 835 N N . GLY A 1 104 ? -18.264 8.652 1.290 1.00 90.12 104 GLY A N 1
ATOM 836 C CA . GLY A 1 104 ? -19.291 8.028 2.131 1.00 90.12 104 GLY A CA 1
ATOM 837 C C . GLY A 1 104 ? -19.072 6.532 2.398 1.00 90.12 104 GLY A C 1
ATOM 838 O O . GLY A 1 104 ? -19.785 5.944 3.207 1.00 90.12 104 GLY A O 1
ATOM 839 N N . GLU A 1 105 ? -18.073 5.910 1.770 1.00 90.31 105 GLU A N 1
ATOM 840 C CA . GLU A 1 105 ? -17.776 4.481 1.891 1.00 90.31 105 GLU A CA 1
ATOM 841 C C . GLU A 1 105 ? -16.721 4.197 2.974 1.00 90.31 105 GLU A C 1
ATOM 843 O O . GLU A 1 105 ? -16.067 5.102 3.508 1.00 90.31 105 GLU A O 1
ATOM 848 N N . ASN A 1 106 ? -16.524 2.917 3.308 1.00 90.38 106 ASN A N 1
ATOM 849 C CA . ASN A 1 106 ? -15.429 2.502 4.184 1.00 90.38 106 ASN A CA 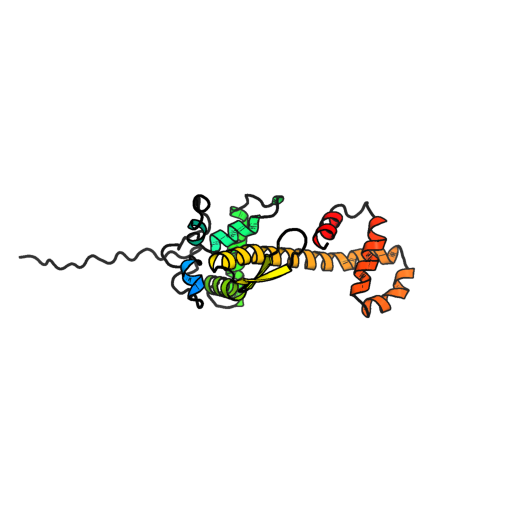1
ATOM 850 C C . ASN A 1 106 ? -14.077 2.749 3.473 1.00 90.38 106 ASN A C 1
ATOM 852 O O . ASN A 1 106 ? -13.829 2.162 2.414 1.00 90.38 106 ASN A O 1
ATOM 856 N N . PRO A 1 107 ? -13.153 3.547 4.046 1.00 92.12 107 PRO A N 1
ATOM 857 C CA . PRO A 1 107 ? -11.875 3.864 3.405 1.00 92.12 107 PRO A CA 1
ATOM 858 C C . PRO A 1 107 ? -10.996 2.628 3.161 1.00 92.12 107 PRO A C 1
ATOM 860 O O . PRO A 1 107 ? -10.143 2.646 2.271 1.00 92.12 107 PRO A O 1
ATOM 863 N N . LEU A 1 108 ? -11.203 1.538 3.912 1.00 90.12 108 LEU A N 1
ATOM 864 C CA . LEU A 1 108 ? -10.517 0.267 3.666 1.00 90.12 108 LEU A CA 1
ATOM 865 C C . LEU A 1 108 ? -10.935 -0.370 2.342 1.00 90.12 108 LEU A C 1
ATOM 867 O O . LEU A 1 108 ? -10.072 -0.874 1.623 1.00 90.12 108 LEU A O 1
ATOM 871 N N . GLN A 1 109 ? -12.220 -0.295 1.994 1.00 92.00 109 GLN A N 1
ATOM 872 C CA . GLN A 1 109 ? -12.723 -0.800 0.720 1.00 92.00 109 GLN A CA 1
ATOM 873 C C . GLN A 1 109 ? -12.133 -0.003 -0.444 1.00 92.00 109 GLN A C 1
ATOM 875 O O . GLN A 1 109 ? -11.614 -0.587 -1.395 1.00 92.00 109 GLN A O 1
ATOM 880 N N . VAL A 1 110 ? -12.123 1.329 -0.330 1.00 93.00 110 VAL A N 1
ATOM 881 C CA . VAL A 1 110 ? -11.527 2.221 -1.336 1.00 93.00 110 VAL A CA 1
ATOM 882 C C . VAL A 1 110 ? -10.042 1.906 -1.530 1.00 93.00 110 VAL A C 1
ATOM 884 O O . VAL A 1 110 ? -9.575 1.802 -2.665 1.00 93.00 110 VAL A O 1
ATOM 887 N N . LEU A 1 111 ? -9.297 1.680 -0.441 1.00 90.88 111 LEU A N 1
ATOM 888 C CA . LEU A 1 111 ? -7.885 1.302 -0.518 1.00 90.88 111 LEU A CA 1
ATOM 889 C C . LEU A 1 111 ? -7.682 -0.054 -1.212 1.00 90.88 111 LEU A C 1
ATOM 891 O O . LEU A 1 111 ? -6.781 -0.186 -2.042 1.00 90.88 111 LEU A O 1
ATOM 895 N N . VAL A 1 112 ? -8.492 -1.062 -0.885 1.00 91.62 112 VAL A N 1
ATOM 896 C CA . VAL A 1 112 ? -8.419 -2.389 -1.518 1.00 91.62 112 VAL A CA 1
ATOM 897 C C . VAL A 1 112 ? -8.738 -2.295 -3.009 1.00 91.62 112 VAL A C 1
ATOM 899 O O . VAL A 1 112 ? -7.968 -2.801 -3.827 1.00 91.62 112 VAL A O 1
ATOM 902 N N . ASN A 1 113 ? -9.801 -1.579 -3.375 1.00 92.31 113 ASN A N 1
ATOM 903 C CA . ASN A 1 113 ? -10.181 -1.342 -4.767 1.00 92.31 113 ASN A CA 1
ATOM 904 C C . ASN A 1 113 ? -9.065 -0.618 -5.536 1.00 92.31 113 ASN A C 1
ATOM 906 O O . ASN A 1 113 ? -8.707 -1.026 -6.642 1.00 92.31 113 ASN A O 1
ATOM 910 N N . ALA A 1 114 ? -8.447 0.400 -4.927 1.00 91.69 114 ALA A N 1
ATOM 911 C CA . ALA A 1 114 ? -7.311 1.102 -5.516 1.00 91.69 114 ALA A CA 1
ATOM 912 C C . ALA A 1 114 ? -6.131 0.155 -5.783 1.00 91.69 114 ALA A C 1
ATOM 914 O O . ALA A 1 114 ? -5.489 0.255 -6.830 1.00 91.69 114 ALA A O 1
ATOM 915 N N . ILE A 1 115 ? -5.860 -0.793 -4.880 1.00 91.44 115 ILE A N 1
ATOM 916 C CA . ILE A 1 115 ? -4.775 -1.764 -5.057 1.00 91.44 115 ILE A CA 1
ATOM 917 C C . ILE A 1 115 ? -5.064 -2.741 -6.197 1.00 91.44 115 ILE A C 1
ATOM 919 O O . ILE A 1 115 ? -4.170 -3.014 -6.999 1.00 91.44 115 ILE A O 1
ATOM 923 N N . ILE A 1 116 ? -6.296 -3.250 -6.277 1.00 91.75 116 ILE A N 1
ATOM 924 C CA . ILE A 1 116 ? -6.723 -4.176 -7.335 1.00 91.75 116 ILE A CA 1
ATOM 925 C C . ILE A 1 116 ? -6.575 -3.508 -8.707 1.00 91.75 116 ILE A C 1
ATOM 927 O O . ILE A 1 116 ? -5.987 -4.094 -9.614 1.00 91.75 116 ILE A O 1
ATOM 931 N N . ASN A 1 117 ? -7.031 -2.260 -8.831 1.00 91.94 117 ASN A N 1
ATOM 932 C CA . ASN A 1 117 ? -7.024 -1.528 -10.098 1.00 91.94 117 ASN A CA 1
ATOM 933 C C . ASN A 1 117 ? -5.627 -1.047 -10.516 1.00 91.94 117 ASN A C 1
ATOM 935 O O . ASN A 1 117 ? -5.337 -0.963 -11.705 1.00 91.94 117 ASN A O 1
ATOM 939 N N . SER A 1 118 ? -4.747 -0.751 -9.556 1.00 90.56 118 SER A N 1
ATOM 940 C CA . SER A 1 118 ? -3.389 -0.258 -9.844 1.00 90.56 118 SER A CA 1
ATOM 941 C C . SER A 1 118 ? -2.396 -1.378 -10.176 1.00 90.56 118 SER A C 1
ATOM 943 O O . SER A 1 118 ? -1.264 -1.110 -10.573 1.00 90.56 118 SER A O 1
ATOM 945 N N . GLY A 1 119 ? -2.776 -2.637 -9.958 1.00 89.31 119 GLY A N 1
ATOM 946 C CA . GLY A 1 119 ? -1.893 -3.785 -10.088 1.00 89.31 119 GLY A CA 1
ATOM 947 C C . GLY A 1 119 ? -1.575 -4.158 -11.541 1.00 89.31 119 GLY A C 1
ATOM 948 O O . GLY A 1 119 ? -2.461 -4.687 -12.212 1.00 89.31 119 GLY A O 1
ATOM 949 N N . PRO A 1 120 ? -0.323 -4.019 -12.023 1.00 91.94 120 PRO A N 1
ATOM 950 C CA . PRO A 1 120 ? 0.029 -4.460 -13.370 1.00 91.94 120 PRO A CA 1
ATOM 951 C C . PRO A 1 120 ? -0.089 -5.987 -13.490 1.00 91.94 120 PRO A C 1
ATOM 953 O O . PRO A 1 120 ? 0.326 -6.743 -12.602 1.00 91.94 120 PRO A O 1
ATOM 956 N N . ARG A 1 121 ? -0.679 -6.451 -14.595 1.00 89.75 121 ARG A N 1
ATOM 957 C CA . ARG A 1 121 ? -0.800 -7.886 -14.905 1.00 89.75 121 ARG A CA 1
ATOM 958 C C . ARG A 1 121 ? 0.389 -8.408 -15.710 1.00 89.75 121 ARG A C 1
ATOM 960 O O . ARG A 1 121 ? 0.809 -9.54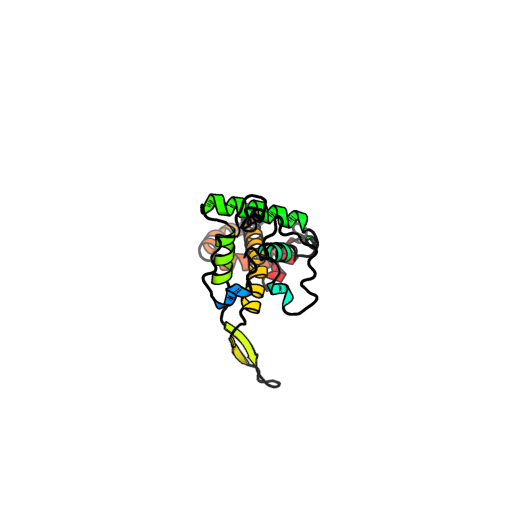0 -15.491 1.00 89.75 121 ARG A O 1
ATOM 967 N N . GLU A 1 122 ? 0.981 -7.547 -16.526 1.00 91.69 122 GLU A N 1
ATOM 968 C CA . GLU A 1 122 ? 2.103 -7.853 -17.411 1.00 91.69 122 GLU A CA 1
ATOM 969 C C . GLU A 1 122 ? 3.284 -6.923 -17.105 1.00 91.69 122 GLU A C 1
ATOM 971 O O . GLU A 1 122 ? 3.098 -5.751 -16.770 1.00 91.69 122 GLU A O 1
ATOM 976 N N . ASP A 1 123 ? 4.506 -7.447 -17.197 1.00 90.19 123 ASP A N 1
ATOM 977 C CA . ASP A 1 123 ? 5.745 -6.676 -17.067 1.00 90.19 123 ASP A CA 1
ATOM 978 C C . ASP A 1 123 ? 6.765 -7.171 -18.107 1.00 90.19 123 ASP A C 1
ATOM 980 O O . ASP A 1 123 ? 6.687 -8.293 -18.611 1.00 90.19 123 ASP A O 1
ATOM 984 N N . SER A 1 124 ? 7.743 -6.337 -18.456 1.00 91.50 124 SER A N 1
ATOM 985 C CA . SER A 1 124 ? 8.744 -6.678 -19.469 1.00 91.50 124 SER A CA 1
ATOM 986 C C . SER A 1 124 ? 10.055 -7.120 -18.824 1.00 91.50 124 SER A C 1
ATOM 988 O O . SER A 1 124 ? 10.763 -6.357 -18.156 1.00 91.50 124 SER A O 1
ATOM 990 N N . THR A 1 125 ? 10.437 -8.373 -19.059 1.00 89.25 125 THR A N 1
ATOM 991 C CA . THR A 1 125 ? 11.731 -8.889 -18.609 1.00 89.25 125 THR A CA 1
ATOM 992 C C . THR A 1 125 ? 12.765 -8.779 -19.715 1.00 89.25 125 THR A C 1
ATOM 994 O O . THR A 1 125 ? 12.484 -8.906 -20.907 1.00 89.25 125 THR A O 1
ATOM 997 N N . ARG A 1 126 ? 13.995 -8.480 -19.308 1.00 91.75 126 ARG A N 1
ATOM 998 C CA . ARG A 1 126 ? 15.140 -8.422 -20.205 1.00 91.75 126 ARG A CA 1
ATOM 999 C C . ARG A 1 126 ? 15.603 -9.860 -20.467 1.00 91.75 126 ARG A C 1
ATOM 1001 O O . ARG A 1 126 ? 16.179 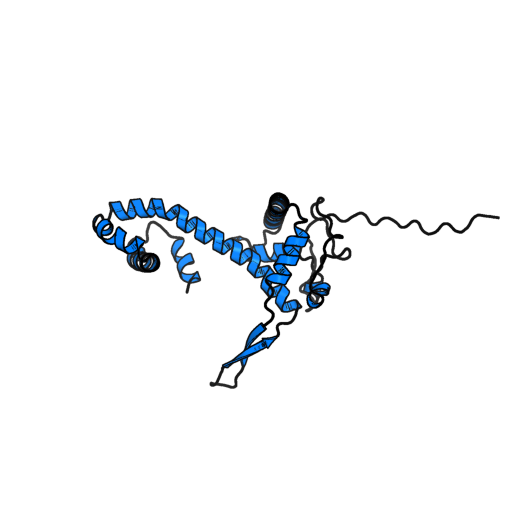-10.471 -19.573 1.00 91.75 126 ARG A O 1
ATOM 1008 N N . ILE A 1 127 ? 15.344 -10.387 -21.665 1.00 89.94 127 ILE A N 1
ATOM 1009 C CA . ILE A 1 127 ? 15.704 -11.754 -22.070 1.00 89.94 127 ILE A CA 1
ATOM 1010 C C . ILE A 1 127 ? 16.692 -11.692 -23.238 1.00 89.94 127 ILE A C 1
ATOM 1012 O O . ILE A 1 127 ? 16.462 -11.021 -24.244 1.00 89.94 127 ILE A O 1
ATOM 1016 N N . GLY A 1 128 ? 17.809 -12.401 -23.111 1.00 87.62 128 GLY A N 1
ATOM 1017 C CA . GLY A 1 128 ? 18.831 -12.489 -24.148 1.00 87.62 128 GLY A CA 1
ATOM 1018 C C . GLY A 1 128 ? 20.132 -13.069 -23.612 1.00 87.62 128 GLY A C 1
ATOM 1019 O O . GLY A 1 128 ? 20.361 -13.088 -22.402 1.00 87.62 128 GLY A O 1
ATOM 1020 N N . ARG A 1 129 ? 20.988 -13.543 -24.518 1.00 84.75 129 ARG A N 1
ATOM 1021 C CA . ARG A 1 129 ? 22.341 -14.007 -24.197 1.00 84.75 129 ARG A CA 1
ATOM 1022 C C . ARG A 1 129 ? 23.342 -12.990 -24.741 1.00 84.75 129 ARG A C 1
ATOM 1024 O O . ARG A 1 129 ? 23.244 -12.594 -25.898 1.00 84.75 129 ARG A O 1
ATOM 1031 N N . ALA A 1 130 ? 24.312 -12.606 -23.913 1.00 84.06 130 ALA A N 1
ATOM 1032 C CA . ALA A 1 130 ? 25.380 -11.671 -24.273 1.00 84.06 130 ALA A CA 1
ATOM 1033 C C . ALA A 1 130 ? 24.856 -10.344 -24.874 1.00 84.06 130 ALA A C 1
ATOM 1035 O O . ALA A 1 130 ? 24.134 -9.617 -24.192 1.00 84.06 130 ALA A O 1
ATOM 1036 N N . GLY A 1 131 ? 25.243 -10.009 -26.111 1.00 87.06 131 GLY A N 1
ATOM 1037 C CA . GLY A 1 131 ? 24.989 -8.707 -26.743 1.00 87.06 131 GLY A CA 1
ATOM 1038 C C . GLY A 1 131 ? 23.595 -8.525 -27.350 1.00 87.06 131 GLY A C 1
ATOM 1039 O O . GLY A 1 131 ? 23.164 -7.391 -27.539 1.00 87.06 131 GLY A O 1
ATOM 1040 N N . THR A 1 132 ? 22.855 -9.603 -27.619 1.00 82.56 132 THR A N 1
ATOM 1041 C CA . THR A 1 132 ? 21.514 -9.507 -28.213 1.00 82.56 132 THR A CA 1
ATOM 1042 C C . THR A 1 132 ? 20.473 -9.623 -27.117 1.00 82.56 132 THR A C 1
ATOM 1044 O O . THR A 1 132 ? 20.093 -10.721 -26.703 1.00 82.56 132 THR A O 1
ATOM 1047 N N . VAL A 1 133 ? 20.026 -8.474 -26.611 1.00 87.88 133 VAL A N 1
ATOM 1048 C CA . VAL A 1 133 ? 19.074 -8.433 -25.509 1.00 87.88 133 VAL A CA 1
ATOM 1049 C C . VAL A 1 133 ? 17.793 -7.726 -25.911 1.00 87.88 133 VAL A C 1
ATOM 1051 O O . VAL A 1 133 ? 17.815 -6.563 -26.302 1.00 87.88 133 VAL A O 1
ATOM 1054 N N . ARG A 1 134 ? 16.670 -8.430 -25.758 1.00 90.81 134 ARG A N 1
ATOM 1055 C CA . ARG A 1 134 ? 15.325 -7.934 -26.056 1.00 90.81 134 ARG A CA 1
ATOM 1056 C C . ARG A 1 134 ? 14.461 -7.908 -24.799 1.00 90.81 134 ARG A C 1
ATOM 1058 O O . ARG A 1 134 ? 14.738 -8.595 -23.814 1.00 90.81 134 ARG A O 1
ATOM 1065 N N . ARG A 1 135 ? 13.416 -7.087 -24.814 1.00 93.19 135 ARG A N 1
ATOM 1066 C CA . ARG A 1 135 ? 12.379 -7.095 -23.779 1.00 93.19 135 ARG A CA 1
ATOM 1067 C C . ARG A 1 135 ? 11.294 -8.069 -24.212 1.00 93.19 135 ARG A C 1
ATOM 1069 O O . ARG A 1 135 ? 10.778 -7.949 -25.315 1.00 93.19 135 ARG A O 1
ATOM 1076 N N . GLN A 1 136 ? 10.988 -9.031 -23.356 1.00 92.31 136 GLN A N 1
ATOM 1077 C CA . GLN A 1 136 ? 9.900 -9.977 -23.556 1.00 92.31 136 GLN A CA 1
ATOM 1078 C C . GLN A 1 136 ? 8.841 -9.733 -22.484 1.00 92.31 136 GLN A C 1
ATOM 1080 O O . GLN A 1 136 ? 9.184 -9.557 -21.311 1.00 92.31 136 GLN A O 1
ATOM 1085 N N . ALA A 1 137 ? 7.573 -9.727 -22.886 1.00 93.31 137 ALA A N 1
ATOM 1086 C CA . ALA A 1 137 ? 6.453 -9.671 -21.956 1.00 93.31 137 ALA A CA 1
ATOM 1087 C C . ALA A 1 137 ? 6.378 -10.973 -21.145 1.00 93.31 137 ALA A C 1
ATOM 1089 O O . ALA A 1 137 ? 6.516 -12.064 -21.704 1.00 93.31 137 ALA A O 1
ATOM 1090 N N . VAL A 1 138 ? 6.221 -10.840 -19.829 1.00 92.69 138 VAL A N 1
ATOM 1091 C CA . VAL A 1 138 ? 6.080 -11.941 -18.872 1.00 92.69 138 VAL A CA 1
ATOM 1092 C C . VAL A 1 138 ? 5.017 -11.565 -17.843 1.00 92.69 138 VAL A C 1
ATOM 1094 O O . VAL A 1 138 ? 4.913 -10.406 -17.433 1.00 92.69 138 VAL A O 1
ATOM 1097 N N . ASP A 1 139 ? 4.264 -12.561 -17.389 1.00 93.00 139 ASP A N 1
ATOM 1098 C CA . ASP A 1 139 ? 3.226 -12.375 -16.380 1.00 93.00 139 ASP A CA 1
ATOM 1099 C C . ASP A 1 139 ? 3.795 -12.004 -15.004 1.00 93.00 139 ASP A C 1
ATOM 1101 O O . ASP A 1 139 ? 4.864 -12.460 -14.571 1.00 93.00 139 ASP A O 1
ATOM 1105 N N . VAL A 1 140 ? 3.042 -11.187 -14.267 1.00 92.88 140 VAL A N 1
ATOM 1106 C CA . VAL A 1 140 ? 3.401 -10.742 -12.917 1.00 92.88 140 VAL A CA 1
ATOM 1107 C C . VAL A 1 140 ? 2.688 -11.584 -11.864 1.00 92.88 140 VAL A C 1
ATOM 1109 O O . VAL A 1 140 ? 1.461 -11.699 -11.852 1.00 92.88 140 VAL A O 1
ATOM 1112 N N . SER A 1 141 ? 3.455 -12.114 -10.905 1.00 91.81 141 SER A N 1
ATOM 1113 C CA . SER A 1 141 ? 2.884 -12.852 -9.776 1.00 91.81 141 S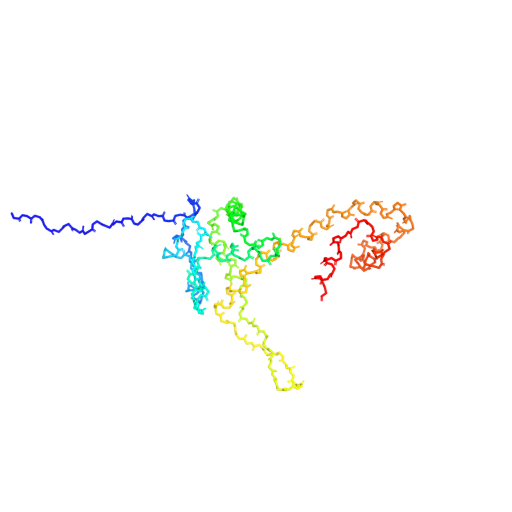ER A CA 1
ATOM 1114 C C . SER A 1 141 ? 1.978 -11.964 -8.903 1.00 91.81 141 SER A C 1
ATOM 1116 O O . SER A 1 141 ? 2.291 -10.784 -8.700 1.00 91.81 141 SER A O 1
ATOM 1118 N N . PRO A 1 142 ? 0.901 -12.506 -8.300 1.00 91.12 142 PRO A N 1
ATOM 1119 C CA . PRO A 1 142 ? -0.039 -11.702 -7.510 1.00 91.12 142 PRO A CA 1
ATOM 1120 C C . PRO A 1 142 ? 0.631 -10.975 -6.331 1.00 91.12 142 PRO A C 1
ATOM 1122 O O . PRO A 1 142 ? 0.362 -9.804 -6.071 1.00 91.12 142 PRO A O 1
ATOM 1125 N N . LEU A 1 143 ? 1.607 -11.611 -5.671 1.00 91.75 143 LEU A N 1
ATOM 1126 C CA . LEU A 1 143 ? 2.389 -10.968 -4.609 1.00 91.75 143 LEU A CA 1
ATOM 1127 C C . LEU A 1 143 ? 3.235 -9.792 -5.127 1.00 91.75 143 LEU A C 1
ATOM 1129 O O . LEU A 1 143 ? 3.371 -8.780 -4.433 1.00 91.75 143 LEU A O 1
ATOM 1133 N N . ARG A 1 144 ? 3.828 -9.910 -6.324 1.00 91.31 144 ARG A N 1
ATOM 1134 C CA . ARG A 1 144 ? 4.609 -8.824 -6.938 1.00 91.31 144 ARG A CA 1
ATOM 1135 C C . ARG A 1 144 ? 3.705 -7.661 -7.328 1.00 91.31 144 ARG A C 1
ATOM 1137 O O . ARG A 1 144 ? 4.086 -6.528 -7.056 1.00 91.31 144 ARG A O 1
ATOM 1144 N N . ARG A 1 145 ? 2.505 -7.945 -7.839 1.00 92.44 145 ARG A N 1
ATOM 1145 C CA . ARG A 1 145 ? 1.480 -6.946 -8.163 1.00 92.44 145 ARG A CA 1
ATOM 1146 C C . ARG A 1 145 ? 1.191 -6.040 -6.965 1.00 92.44 145 ARG A C 1
ATOM 1148 O O . ARG A 1 145 ? 1.391 -4.833 -7.038 1.00 92.44 145 ARG A O 1
ATOM 1155 N N . VAL A 1 146 ? 0.871 -6.626 -5.809 1.00 91.75 146 VAL A N 1
ATOM 1156 C CA . VAL A 1 146 ? 0.628 -5.853 -4.576 1.00 91.75 146 VAL A CA 1
ATOM 1157 C C . VAL A 1 146 ? 1.890 -5.111 -4.108 1.00 91.75 146 VAL A C 1
ATOM 1159 O O . VAL A 1 146 ? 1.820 -3.966 -3.669 1.00 91.75 146 VAL A O 1
ATOM 1162 N N . ASN A 1 147 ? 3.066 -5.740 -4.197 1.00 91.88 147 ASN A N 1
ATOM 1163 C CA . ASN A 1 147 ? 4.326 -5.119 -3.770 1.00 91.88 147 ASN A CA 1
ATOM 1164 C C . ASN A 1 147 ? 4.784 -3.957 -4.661 1.00 91.88 147 ASN A C 1
ATOM 1166 O O . ASN A 1 147 ? 5.538 -3.120 -4.177 1.00 91.88 147 ASN A O 1
ATOM 1170 N N . GLN A 1 148 ? 4.374 -3.912 -5.928 1.00 91.12 148 GLN A N 1
ATOM 1171 C CA . GLN A 1 148 ? 4.646 -2.785 -6.819 1.00 91.12 148 GLN A CA 1
ATOM 1172 C C . GLN A 1 148 ? 3.707 -1.615 -6.521 1.00 91.12 148 GLN A C 1
ATOM 1174 O O . GLN A 1 148 ? 4.164 -0.478 -6.447 1.00 91.12 148 GLN A O 1
ATOM 1179 N N . VAL A 1 149 ? 2.431 -1.899 -6.256 1.00 92.38 149 VAL A N 1
ATOM 1180 C CA . VAL A 1 149 ? 1.415 -0.864 -6.032 1.00 92.38 149 VAL A CA 1
ATOM 1181 C C . VAL A 1 149 ? 1.633 -0.086 -4.734 1.00 92.38 149 VAL A C 1
ATOM 1183 O O . VAL A 1 149 ? 1.570 1.141 -4.731 1.00 92.38 149 VAL A O 1
ATOM 1186 N N . ILE A 1 150 ? 1.908 -0.766 -3.616 1.00 91.25 150 ILE A N 1
ATOM 1187 C CA . ILE A 1 150 ? 1.946 -0.100 -2.300 1.00 91.25 150 ILE A CA 1
ATOM 1188 C C . ILE A 1 150 ? 3.014 1.013 -2.225 1.00 91.25 150 ILE A C 1
ATOM 1190 O O . ILE A 1 150 ? 2.698 2.076 -1.697 1.00 91.25 150 ILE A O 1
ATOM 1194 N N . PRO A 1 151 ? 4.243 0.840 -2.749 1.00 88.88 151 PRO A N 1
ATOM 1195 C CA . PRO A 1 151 ? 5.218 1.925 -2.889 1.00 88.88 151 PRO A CA 1
ATOM 1196 C C . PRO A 1 151 ? 4.826 3.034 -3.870 1.00 88.88 151 PRO A C 1
ATOM 1198 O O . PRO A 1 151 ? 5.267 4.170 -3.707 1.00 88.88 151 PRO A O 1
ATOM 1201 N N . GLN A 1 152 ? 4.040 2.725 -4.903 1.00 89.00 152 GLN A N 1
ATOM 1202 C CA . GLN A 1 152 ? 3.680 3.686 -5.949 1.00 89.00 152 GLN A CA 1
ATOM 1203 C C . GLN A 1 152 ? 2.643 4.706 -5.470 1.00 89.00 152 GLN A C 1
ATOM 1205 O O . GLN A 1 152 ? 2.777 5.882 -5.789 1.00 89.00 152 GLN A O 1
ATOM 1210 N N . ILE A 1 153 ? 1.668 4.298 -4.650 1.00 87.62 153 ILE A N 1
ATOM 1211 C CA . ILE A 1 153 ? 0.656 5.200 -4.066 1.00 87.62 153 ILE A CA 1
ATOM 1212 C C . ILE A 1 153 ? 1.293 6.433 -3.382 1.00 87.62 153 ILE A C 1
ATOM 1214 O O . ILE A 1 153 ? 1.008 7.561 -3.794 1.00 87.62 153 ILE A O 1
ATOM 1218 N N . PRO A 1 154 ? 2.180 6.276 -2.377 1.00 85.06 154 PRO A N 1
ATOM 1219 C CA . PRO A 1 154 ? 2.792 7.411 -1.701 1.00 85.06 154 PRO A CA 1
ATOM 1220 C C . PRO A 1 154 ? 3.751 8.178 -2.611 1.00 85.06 154 PRO A C 1
ATOM 1222 O O . PRO A 1 154 ? 3.812 9.401 -2.530 1.00 85.06 154 PRO A O 1
ATOM 1225 N N . LYS A 1 155 ? 4.465 7.487 -3.509 1.00 85.44 155 LYS A N 1
ATOM 1226 C CA . LYS A 1 155 ? 5.367 8.123 -4.474 1.00 85.44 155 LYS A CA 1
ATOM 1227 C C . LYS A 1 155 ? 4.601 9.089 -5.383 1.00 85.44 155 LYS A C 1
ATOM 1229 O O . LYS A 1 155 ? 5.000 10.242 -5.519 1.00 85.44 155 LYS A O 1
ATOM 1234 N N . ASN A 1 156 ? 3.463 8.661 -5.925 1.00 83.31 156 ASN A N 1
ATOM 1235 C CA . ASN A 1 156 ? 2.606 9.495 -6.768 1.00 83.31 156 ASN A CA 1
ATOM 1236 C C . ASN A 1 156 ? 2.057 10.704 -5.998 1.00 83.31 156 ASN A C 1
ATOM 1238 O O . ASN A 1 156 ? 2.076 11.817 -6.518 1.00 83.31 156 ASN A O 1
ATOM 1242 N N . SER A 1 157 ? 1.643 10.507 -4.741 1.00 80.69 157 SER A N 1
ATOM 1243 C CA . SER A 1 157 ? 1.195 11.606 -3.876 1.00 80.69 157 SER A CA 1
ATOM 1244 C C . SER A 1 157 ? 2.297 12.626 -3.574 1.00 80.69 157 SER A C 1
ATOM 1246 O O . SER A 1 157 ? 1.997 13.799 -3.381 1.00 80.69 157 SER A O 1
ATOM 1248 N N . GLN A 1 158 ? 3.559 12.207 -3.487 1.00 76.06 158 GLN A N 1
ATOM 1249 C CA . GLN A 1 158 ? 4.673 13.125 -3.242 1.00 76.06 158 GLN A CA 1
ATOM 1250 C C . GLN A 1 158 ? 5.073 13.882 -4.510 1.00 76.06 158 GLN A C 1
ATOM 1252 O O . GLN A 1 158 ? 5.322 15.083 -4.448 1.00 76.06 158 GLN A O 1
ATOM 1257 N N . HIS A 1 159 ? 5.076 13.220 -5.671 1.00 70.69 159 HIS A N 1
ATOM 1258 C CA . HIS A 1 159 ? 5.323 13.892 -6.948 1.00 70.69 159 HIS A CA 1
ATOM 1259 C C . HIS A 1 159 ? 4.265 14.962 -7.252 1.00 70.69 159 HIS A C 1
ATOM 1261 O O . HIS A 1 159 ? 4.625 16.054 -7.689 1.00 70.69 159 HIS A O 1
ATOM 1267 N N . SER A 1 160 ? 2.983 14.699 -6.972 1.00 65.12 160 SER A N 1
ATOM 1268 C CA . SER A 1 160 ? 1.921 15.693 -7.180 1.00 65.12 160 SER A CA 1
ATOM 1269 C C . SER A 1 160 ? 2.059 16.911 -6.260 1.00 65.12 160 SER A C 1
ATOM 1271 O O . SER A 1 160 ? 1.858 18.036 -6.712 1.00 65.12 160 SER A O 1
ATOM 1273 N N . GLN A 1 161 ? 2.465 16.713 -5.001 1.00 58.78 161 GLN A N 1
ATOM 1274 C CA . GLN A 1 161 ? 2.749 17.806 -4.062 1.00 58.78 161 GLN A CA 1
ATOM 1275 C C . GLN A 1 161 ? 3.953 18.653 -4.488 1.00 58.78 161 GLN A C 1
ATOM 1277 O O . GLN A 1 161 ? 3.915 19.873 -4.371 1.00 58.78 161 GLN A O 1
ATOM 1282 N N . LEU A 1 162 ? 5.016 18.029 -5.000 1.00 57.03 162 LEU A N 1
ATOM 1283 C CA . LEU A 1 162 ? 6.180 18.761 -5.508 1.00 57.03 162 LEU A CA 1
ATOM 1284 C C . LEU A 1 162 ? 5.819 19.610 -6.736 1.00 57.03 162 LEU A C 1
ATOM 1286 O O . LEU A 1 162 ? 6.256 20.754 -6.847 1.00 57.03 162 LEU A O 1
ATOM 1290 N N . PHE A 1 163 ? 4.985 19.075 -7.629 1.00 51.34 163 PHE A N 1
ATOM 1291 C CA . PHE A 1 163 ? 4.551 19.775 -8.837 1.00 51.34 163 PHE A CA 1
ATOM 1292 C C . PHE A 1 163 ? 3.640 20.975 -8.535 1.00 51.34 163 PHE A C 1
ATOM 1294 O O . PHE A 1 163 ? 3.811 22.046 -9.116 1.00 51.34 163 PHE A O 1
ATOM 1301 N N . SER A 1 164 ? 2.706 20.848 -7.588 1.00 44.72 164 SER A N 1
ATOM 1302 C CA . SER A 1 164 ? 1.848 21.971 -7.187 1.00 44.72 164 SER A CA 1
ATOM 1303 C C . SER A 1 164 ? 2.626 23.073 -6.461 1.00 44.72 164 SER A C 1
ATOM 1305 O O . SER A 1 164 ? 2.373 24.258 -6.687 1.00 44.72 164 SER A O 1
ATOM 1307 N N . HIS A 1 165 ? 3.628 22.707 -5.656 1.00 47.66 165 HIS A N 1
ATOM 1308 C CA . HIS A 1 165 ? 4.507 23.677 -5.002 1.00 47.66 165 HIS A CA 1
ATOM 1309 C C . HIS A 1 165 ? 5.350 24.472 -6.014 1.00 47.66 165 HIS A C 1
ATOM 1311 O O . HIS A 1 165 ? 5.601 25.660 -5.805 1.00 47.66 165 HIS A O 1
ATOM 1317 N N . PHE A 1 166 ? 5.740 23.845 -7.130 1.00 47.69 166 PHE A N 1
ATOM 1318 C CA . PHE A 1 166 ? 6.436 24.504 -8.236 1.00 47.69 166 PHE A CA 1
ATOM 1319 C C . PHE A 1 166 ? 5.560 25.572 -8.913 1.00 47.69 166 PHE A C 1
ATOM 1321 O O . PHE A 1 166 ? 6.015 26.698 -9.108 1.00 47.69 166 PHE A O 1
ATOM 1328 N N . PHE A 1 167 ? 4.285 25.270 -9.181 1.00 51.06 167 PHE A N 1
ATOM 1329 C CA . PHE A 1 167 ? 3.342 26.220 -9.791 1.00 51.06 167 PHE A CA 1
ATOM 1330 C C . PHE A 1 167 ? 2.984 27.413 -8.889 1.00 51.06 167 PHE A C 1
ATOM 1332 O O . PHE A 1 167 ? 2.754 28.508 -9.396 1.00 51.06 167 PHE A O 1
ATOM 1339 N N . LEU A 1 168 ? 2.974 27.240 -7.563 1.00 52.56 168 LEU A N 1
ATOM 1340 C CA . LEU A 1 168 ? 2.672 28.322 -6.611 1.00 52.56 168 LEU A CA 1
ATOM 1341 C C . LEU A 1 168 ? 3.834 29.305 -6.398 1.00 52.56 168 LEU A C 1
ATOM 1343 O O . LEU A 1 168 ? 3.597 30.476 -6.112 1.00 52.56 168 LEU A O 1
ATOM 1347 N N . ILE A 1 169 ? 5.084 28.859 -6.559 1.00 54.78 169 ILE A N 1
ATOM 1348 C CA . ILE A 1 169 ? 6.282 29.723 -6.479 1.00 54.78 169 ILE A CA 1
ATOM 1349 C C . ILE A 1 169 ? 6.494 30.487 -7.797 1.00 54.78 169 ILE A C 1
ATOM 1351 O O . ILE A 1 169 ? 7.047 31.591 -7.822 1.00 54.78 169 ILE A O 1
ATOM 1355 N N . PHE A 1 170 ? 5.994 29.918 -8.893 1.00 54.50 170 PHE A N 1
ATOM 1356 C CA . PHE A 1 170 ? 6.147 30.427 -10.244 1.00 54.50 170 PHE A CA 1
ATOM 1357 C C . PHE A 1 170 ? 5.682 31.880 -10.476 1.00 54.50 170 PHE A C 1
ATOM 1359 O O . PHE A 1 170 ? 6.445 32.627 -11.084 1.00 54.50 170 PHE A O 1
ATOM 1366 N N . PRO A 1 171 ? 4.518 32.360 -9.988 1.00 58.22 171 PRO A N 1
ATOM 1367 C CA . PRO A 1 171 ? 4.083 33.736 -10.251 1.00 58.22 171 PRO A CA 1
ATOM 1368 C C . PRO A 1 171 ? 4.988 34.792 -9.602 1.00 58.22 171 PRO A C 1
ATOM 1370 O O . PRO A 1 171 ? 5.202 35.856 -10.180 1.00 58.22 171 PRO A O 1
ATOM 1373 N N . HIS A 1 172 ? 5.569 34.506 -8.433 1.00 58.31 172 HIS A N 1
ATOM 1374 C CA . HIS A 1 172 ? 6.473 35.451 -7.772 1.00 58.31 172 HIS A CA 1
ATOM 1375 C C . HIS A 1 172 ? 7.834 35.500 -8.474 1.00 58.31 172 HIS A C 1
ATOM 1377 O O . HIS A 1 172 ? 8.401 36.572 -8.678 1.00 58.31 172 HIS A O 1
ATOM 1383 N N . PHE A 1 173 ? 8.325 34.341 -8.917 1.00 56.12 173 PHE A N 1
ATOM 1384 C CA . PHE A 1 173 ? 9.569 34.249 -9.672 1.00 56.12 173 PHE A CA 1
ATOM 1385 C C . PHE A 1 173 ? 9.442 34.854 -11.075 1.00 56.12 173 PHE A C 1
ATOM 1387 O O . PHE A 1 173 ? 10.354 35.528 -11.543 1.00 56.12 173 PHE A O 1
ATOM 1394 N N . PHE A 1 174 ? 8.278 34.693 -11.705 1.00 59.69 174 PHE A N 1
ATOM 1395 C CA . PHE A 1 174 ? 7.922 35.334 -12.964 1.00 59.69 174 PHE A CA 1
ATOM 1396 C C . PHE A 1 174 ? 7.982 36.865 -12.839 1.00 59.69 174 PHE A C 1
ATOM 1398 O O . PHE A 1 174 ? 8.666 37.509 -13.623 1.00 59.69 174 PHE A O 1
ATOM 1405 N N . LEU A 1 175 ? 7.395 37.466 -11.801 1.00 61.28 175 LEU A N 1
ATOM 1406 C CA . LEU A 1 175 ? 7.475 38.922 -11.601 1.00 61.28 175 LEU A CA 1
ATOM 1407 C C . LEU A 1 175 ? 8.913 39.435 -11.390 1.00 61.28 175 LEU A C 1
ATOM 1409 O O . LEU A 1 175 ? 9.272 40.485 -11.921 1.00 61.28 175 LEU A O 1
ATOM 1413 N N . ILE A 1 176 ? 9.748 38.688 -10.660 1.00 65.19 176 ILE A N 1
ATOM 1414 C CA . ILE A 1 176 ? 11.162 39.040 -10.435 1.00 65.19 176 ILE A CA 1
ATOM 1415 C C . ILE A 1 176 ? 11.985 38.867 -11.721 1.00 65.19 176 ILE A C 1
ATOM 1417 O O . ILE A 1 176 ? 12.843 39.684 -12.030 1.00 65.19 176 ILE A O 1
ATOM 1421 N N . PHE A 1 177 ? 11.725 37.832 -12.515 1.00 63.22 177 PHE A N 1
ATOM 1422 C CA . PHE A 1 177 ? 12.428 37.614 -13.779 1.00 63.22 177 PHE A CA 1
ATOM 1423 C C . PHE A 1 177 ? 12.100 38.707 -14.814 1.00 63.22 177 PHE A C 1
ATOM 1425 O O . PHE A 1 177 ? 12.993 39.200 -15.506 1.00 63.22 177 PHE A O 1
ATOM 1432 N N . PHE A 1 178 ? 10.839 39.150 -14.867 1.00 61.12 178 PHE A N 1
ATOM 1433 C CA . PHE A 1 178 ? 10.392 40.230 -15.755 1.00 61.12 178 PHE A CA 1
ATOM 1434 C C . PHE A 1 178 ? 10.938 41.608 -15.374 1.00 61.12 178 PHE A C 1
ATOM 1436 O O . PHE A 1 178 ? 11.112 42.446 -16.259 1.00 61.12 178 PHE A O 1
ATOM 1443 N N . SER A 1 179 ? 11.242 41.852 -14.096 1.00 66.50 179 SER A N 1
ATOM 1444 C CA . SER A 1 179 ? 11.839 43.125 -13.674 1.00 66.50 179 SER A CA 1
ATOM 1445 C C . SER A 1 179 ? 13.313 43.253 -14.074 1.00 66.50 179 SER A C 1
ATOM 1447 O O . SER A 1 179 ? 13.769 44.361 -14.346 1.00 66.50 179 SER A O 1
ATOM 1449 N N . PHE A 1 180 ? 14.045 42.138 -14.175 1.00 65.31 180 PHE A N 1
ATOM 1450 C CA . PHE A 1 180 ? 15.442 42.128 -14.627 1.00 65.31 180 PHE A CA 1
ATOM 1451 C C . PHE A 1 180 ? 15.599 42.028 -16.152 1.00 65.31 180 PHE A C 1
ATOM 1453 O O . PHE A 1 180 ? 16.579 42.539 -16.692 1.00 65.31 180 PHE A O 1
ATOM 1460 N N . PHE A 1 181 ? 14.646 41.410 -16.858 1.00 67.25 181 PHE A N 1
ATOM 1461 C CA . PHE A 1 181 ? 14.697 41.231 -18.313 1.00 67.25 181 PHE A CA 1
ATOM 1462 C C . PHE A 1 181 ? 13.401 41.707 -18.992 1.00 67.25 181 PHE A C 1
ATOM 1464 O O . PHE A 1 181 ? 12.580 40.888 -19.414 1.00 67.25 181 PHE A O 1
ATOM 1471 N N . PRO A 1 182 ? 13.219 43.030 -19.181 1.00 64.75 182 PRO A N 1
ATOM 1472 C CA . PRO A 1 182 ? 12.002 43.590 -19.779 1.00 64.75 182 PRO A CA 1
ATOM 1473 C C . PRO A 1 182 ? 11.772 43.141 -21.235 1.00 64.75 182 PRO A C 1
ATOM 1475 O O . PRO A 1 182 ? 10.640 43.140 -21.710 1.00 64.75 182 PRO A O 1
ATOM 1478 N N . PHE A 1 183 ? 12.819 42.686 -21.935 1.00 65.25 183 PHE A N 1
ATOM 1479 C CA . PHE A 1 183 ? 12.718 42.125 -23.290 1.00 65.25 183 PHE A CA 1
ATOM 1480 C C . PHE A 1 183 ? 11.939 40.801 -23.361 1.00 65.25 183 PHE A C 1
ATOM 1482 O O . PHE A 1 183 ? 11.441 40.437 -24.426 1.00 65.25 183 PHE A O 1
ATOM 1489 N N . PHE A 1 184 ? 11.791 40.080 -22.247 1.00 63.75 184 PHE A N 1
ATOM 1490 C CA . PHE A 1 184 ? 11.123 38.778 -22.228 1.00 63.75 184 PHE A CA 1
ATOM 1491 C C . PHE A 1 184 ? 9.593 38.879 -22.421 1.00 63.75 184 PHE A C 1
ATOM 1493 O O . PHE A 1 184 ? 8.961 37.941 -22.906 1.00 63.75 184 PHE A O 1
ATOM 1500 N N . LEU A 1 185 ? 9.008 40.059 -22.167 1.00 64.75 185 LEU A N 1
ATOM 1501 C CA . LEU A 1 185 ? 7.596 40.400 -22.428 1.00 64.75 185 LEU A CA 1
ATOM 1502 C C . LEU A 1 185 ? 7.209 40.281 -23.906 1.00 64.75 185 LEU A C 1
ATOM 1504 O O . LEU A 1 185 ? 6.064 39.956 -24.208 1.00 64.75 185 LEU A O 1
ATOM 1508 N N . ILE A 1 186 ? 8.170 40.436 -24.817 1.00 69.75 186 ILE A N 1
ATOM 1509 C CA . ILE A 1 186 ? 7.950 40.302 -26.264 1.00 69.75 186 ILE A CA 1
ATOM 1510 C C . ILE A 1 186 ? 7.701 38.835 -26.654 1.00 69.75 186 ILE A C 1
ATOM 1512 O O . ILE A 1 186 ? 6.936 38.557 -27.574 1.00 69.75 186 ILE A O 1
ATOM 1516 N N . PHE A 1 187 ? 8.289 37.886 -25.920 1.00 67.62 187 PHE A N 1
ATOM 1517 C CA . PHE A 1 187 ? 8.134 36.448 -26.163 1.00 67.62 187 PHE A CA 1
ATOM 1518 C C . PHE A 1 187 ? 7.005 35.813 -25.341 1.00 67.62 187 PHE A C 1
ATOM 1520 O O . PHE A 1 187 ? 6.630 34.670 -25.591 1.00 67.62 187 PHE A O 1
ATOM 1527 N N . PHE A 1 188 ? 6.416 36.542 -24.392 1.00 66.56 188 PHE A N 1
ATOM 1528 C CA . PHE A 1 188 ? 5.305 36.059 -23.573 1.00 66.56 188 PHE A CA 1
ATOM 1529 C C . PHE A 1 188 ? 4.116 35.469 -24.368 1.00 66.56 188 PHE A C 1
ATOM 1531 O O . PHE A 1 188 ? 3.675 34.371 -24.015 1.00 66.56 188 PHE A O 1
ATOM 1538 N N . PRO A 1 189 ? 3.627 36.085 -25.470 1.00 66.12 189 PRO A N 1
ATOM 1539 C CA . PRO A 1 189 ? 2.560 35.478 -26.272 1.00 66.12 189 PRO A CA 1
ATOM 1540 C C . PRO A 1 189 ? 2.982 34.165 -26.952 1.00 66.12 189 PRO A C 1
ATOM 1542 O O . PRO A 1 189 ? 2.136 33.310 -27.192 1.00 66.12 189 PRO A O 1
ATOM 1545 N N . PHE A 1 190 ? 4.278 33.956 -27.211 1.00 65.19 190 PHE A N 1
ATOM 1546 C CA . PHE A 1 190 ? 4.802 32.708 -27.777 1.00 65.19 190 PHE A CA 1
ATOM 1547 C C . PHE A 1 190 ? 4.762 31.554 -26.758 1.00 65.19 190 PHE A C 1
ATOM 1549 O O . PHE A 1 190 ? 4.409 30.429 -27.108 1.00 65.19 190 PHE A O 1
ATOM 1556 N N . PHE A 1 191 ? 5.036 31.836 -25.479 1.00 60.16 191 PHE A N 1
ATOM 1557 C CA . PHE A 1 191 ? 4.975 30.835 -24.405 1.00 60.16 191 PHE A CA 1
ATOM 1558 C C . PHE A 1 191 ? 3.547 30.433 -24.010 1.00 60.16 191 PHE A C 1
ATOM 1560 O O . PHE A 1 191 ? 3.346 29.315 -23.544 1.00 60.16 191 PHE A O 1
ATOM 1567 N N . LEU A 1 192 ? 2.551 31.298 -24.240 1.00 59.41 192 LEU A N 1
ATOM 1568 C CA . LEU A 1 192 ? 1.131 30.944 -24.095 1.00 59.41 192 LEU A CA 1
ATOM 1569 C C . LEU A 1 192 ? 0.665 29.920 -25.142 1.00 59.41 192 LEU A C 1
ATOM 1571 O O . LEU A 1 192 ? -0.242 29.140 -24.868 1.00 59.41 192 LEU A O 1
ATOM 1575 N N . ILE A 1 193 ? 1.283 29.924 -26.327 1.00 68.00 193 ILE A N 1
ATOM 1576 C CA . ILE A 1 193 ? 0.946 29.019 -27.436 1.00 68.00 193 ILE A CA 1
ATOM 1577 C C . ILE A 1 193 ? 1.712 27.691 -27.308 1.00 68.00 193 ILE A C 1
ATOM 1579 O O . ILE A 1 193 ? 1.175 26.639 -27.648 1.00 68.00 193 ILE A O 1
ATOM 1583 N N . PHE A 1 194 ? 2.940 27.721 -26.776 1.00 61.56 194 PHE A N 1
ATOM 1584 C CA . PHE A 1 194 ? 3.794 26.540 -26.609 1.00 61.56 194 PHE A CA 1
ATOM 1585 C C . PHE A 1 194 ? 4.362 26.439 -25.178 1.00 61.56 194 PHE A C 1
ATOM 1587 O O . PHE A 1 194 ? 5.508 26.838 -24.934 1.00 61.56 194 PHE A O 1
ATOM 1594 N N . PRO A 1 195 ? 3.595 25.878 -24.223 1.00 59.41 195 PRO A N 1
ATOM 1595 C CA . PRO A 1 195 ? 3.993 25.815 -22.815 1.00 59.41 195 PRO A CA 1
ATOM 1596 C C . PRO A 1 195 ? 5.207 24.904 -22.555 1.00 59.41 195 PRO A C 1
ATOM 1598 O O . PRO A 1 195 ? 5.952 25.136 -21.606 1.00 59.41 195 PRO A O 1
ATOM 1601 N N . ASP A 1 196 ? 5.474 23.915 -23.413 1.00 56.69 196 ASP A N 1
ATOM 1602 C CA . ASP A 1 196 ? 6.593 22.971 -23.237 1.00 56.69 196 ASP A CA 1
ATOM 1603 C C . ASP A 1 196 ? 7.979 23.603 -23.488 1.00 56.69 196 ASP A C 1
ATOM 1605 O O . ASP A 1 196 ? 8.993 23.185 -22.918 1.00 56.69 196 ASP A O 1
ATOM 1609 N N . ILE A 1 197 ? 8.036 24.655 -24.316 1.00 64.12 197 ILE A N 1
ATOM 1610 C CA . ILE A 1 197 ? 9.277 25.380 -24.657 1.00 64.12 197 ILE A CA 1
ATOM 1611 C C . ILE A 1 197 ? 9.731 26.253 -23.482 1.00 64.12 197 ILE A C 1
ATOM 1613 O O . ILE A 1 197 ? 10.924 26.492 -23.278 1.00 64.12 197 ILE A O 1
ATOM 1617 N N . PHE A 1 198 ? 8.778 26.692 -22.665 1.00 62.19 198 PHE A N 1
ATOM 1618 C CA . PHE A 1 198 ? 9.025 27.547 -21.517 1.00 62.19 198 PHE A CA 1
ATOM 1619 C C . PHE A 1 198 ? 9.931 26.881 -20.470 1.00 62.19 198 PHE A C 1
ATOM 1621 O O . PHE A 1 198 ? 10.835 27.520 -19.930 1.00 62.19 198 PHE A O 1
ATOM 1628 N N . LEU A 1 199 ? 9.758 25.574 -20.245 1.00 58.41 199 LEU A N 1
ATOM 1629 C CA . LEU A 1 199 ? 10.563 24.809 -19.291 1.00 58.41 199 LEU A CA 1
ATOM 1630 C C . LEU A 1 199 ? 12.026 24.670 -19.750 1.00 58.41 199 LEU A C 1
ATOM 1632 O O . LEU A 1 199 ? 12.945 24.781 -18.941 1.00 58.41 199 LEU A O 1
ATOM 1636 N N . HIS A 1 200 ? 12.249 24.506 -21.059 1.00 62.88 200 HIS A N 1
ATOM 1637 C CA . HIS A 1 200 ? 13.590 24.477 -21.653 1.00 62.88 200 HIS A CA 1
ATOM 1638 C C . HIS A 1 200 ? 14.283 25.835 -21.561 1.00 62.88 200 HIS A C 1
ATOM 1640 O O . HIS A 1 200 ? 15.454 25.907 -21.192 1.00 62.88 200 HIS A O 1
ATOM 1646 N N . PHE A 1 201 ? 13.554 26.917 -21.846 1.00 63.28 201 PHE A N 1
ATOM 1647 C CA . PHE A 1 201 ? 14.083 28.270 -21.713 1.00 63.28 201 PHE A CA 1
ATOM 1648 C C . PHE A 1 201 ? 14.486 28.560 -20.261 1.00 63.28 201 PHE A C 1
ATOM 1650 O O . PHE A 1 201 ? 15.589 29.034 -20.004 1.00 63.28 201 PHE A O 1
ATOM 1657 N N . PHE A 1 202 ? 13.645 28.190 -19.292 1.00 57.97 202 PHE A N 1
ATOM 1658 C CA . PHE A 1 202 ? 13.946 28.360 -17.872 1.00 57.97 202 PHE A CA 1
ATOM 1659 C C . PHE A 1 202 ? 15.223 27.617 -17.444 1.00 57.97 202 PHE A C 1
ATOM 1661 O O . PHE A 1 202 ? 16.068 28.201 -16.768 1.00 57.97 202 PHE A O 1
ATOM 1668 N N . LEU A 1 203 ? 15.418 26.371 -17.891 1.00 60.16 203 LEU A N 1
ATOM 1669 C CA . LEU A 1 203 ? 16.615 25.575 -17.581 1.00 60.16 203 LEU A CA 1
ATOM 1670 C C . LEU A 1 203 ? 17.916 26.180 -18.132 1.00 60.16 203 LEU A C 1
ATOM 1672 O O . LEU A 1 203 ? 18.963 26.033 -17.503 1.00 60.16 203 LEU A O 1
ATOM 1676 N N . ILE A 1 204 ? 17.859 26.881 -19.269 1.00 66.19 204 ILE A N 1
ATOM 1677 C CA . ILE A 1 204 ? 19.028 27.532 -19.883 1.00 66.19 204 ILE A CA 1
ATOM 1678 C C . ILE A 1 204 ? 19.480 28.754 -19.070 1.00 66.19 204 ILE A C 1
ATOM 1680 O O . ILE A 1 204 ? 20.679 28.992 -18.930 1.00 66.19 204 ILE A O 1
ATOM 1684 N N . PHE A 1 205 ? 18.539 29.517 -18.506 1.00 59.16 205 PHE A N 1
ATOM 1685 C CA . PHE A 1 205 ? 18.838 30.748 -17.761 1.00 59.16 205 PHE A CA 1
ATOM 1686 C C . PHE A 1 205 ? 19.034 30.530 -16.253 1.00 59.16 205 PHE A C 1
ATOM 1688 O O . PHE A 1 205 ? 19.710 31.324 -15.597 1.00 59.16 205 PHE A O 1
ATOM 1695 N N . PHE A 1 206 ? 18.504 29.437 -15.699 1.00 55.50 206 PHE A N 1
ATOM 1696 C CA . PHE A 1 206 ? 18.653 29.062 -14.291 1.00 55.50 206 PHE A CA 1
ATOM 1697 C C . PHE A 1 206 ? 20.106 29.032 -13.751 1.00 55.50 206 PHE A C 1
ATOM 1699 O O . PHE A 1 206 ? 20.319 29.539 -12.646 1.00 55.50 206 PHE A O 1
ATOM 1706 N N . PRO A 1 207 ? 21.137 28.534 -14.474 1.00 57.59 207 PRO A N 1
ATOM 1707 C CA . PRO A 1 207 ? 22.513 28.508 -13.957 1.00 57.59 207 PRO A CA 1
ATOM 1708 C C . PRO A 1 207 ? 23.144 29.895 -13.736 1.00 57.59 207 PRO A C 1
ATOM 1710 O O . PRO A 1 207 ? 24.174 29.989 -13.070 1.00 57.59 207 PRO A O 1
ATOM 1713 N N . ILE A 1 208 ? 22.538 30.974 -14.244 1.00 59.28 208 ILE A N 1
ATOM 1714 C CA . ILE A 1 208 ? 23.040 32.351 -14.096 1.00 59.28 208 ILE A CA 1
ATOM 1715 C C . ILE A 1 208 ? 22.717 32.925 -12.699 1.00 59.28 208 ILE A C 1
ATOM 1717 O O . ILE A 1 208 ? 23.403 33.835 -12.233 1.00 59.28 208 ILE A O 1
ATOM 1721 N N . PHE A 1 209 ? 21.743 32.355 -11.971 1.00 54.09 209 PHE A N 1
ATOM 1722 C CA . PHE A 1 209 ? 21.319 32.816 -10.638 1.00 54.09 209 PHE A CA 1
ATOM 1723 C C . PHE A 1 209 ? 21.534 31.765 -9.525 1.00 54.09 209 PHE A C 1
ATOM 1725 O O . PHE A 1 209 ? 20.585 31.360 -8.851 1.00 54.09 209 PHE A O 1
ATOM 1732 N N . PRO A 1 210 ? 22.782 31.345 -9.239 1.00 48.97 210 PRO A N 1
ATOM 1733 C CA . PRO A 1 210 ? 23.058 30.270 -8.281 1.00 48.97 210 PRO A CA 1
ATOM 1734 C C . PRO A 1 210 ? 22.809 30.650 -6.810 1.00 48.97 210 PRO A C 1
ATOM 1736 O O . PRO A 1 210 ? 22.749 29.774 -5.952 1.00 48.97 210 PRO A O 1
ATOM 1739 N N . ARG A 1 211 ? 22.675 31.944 -6.480 1.00 47.16 211 ARG A N 1
ATOM 1740 C CA . ARG A 1 211 ? 22.573 32.415 -5.083 1.00 47.16 211 ARG A CA 1
ATOM 1741 C C . ARG A 1 211 ? 21.172 32.368 -4.474 1.00 47.16 211 ARG A C 1
ATOM 1743 O O . ARG A 1 211 ? 21.073 32.429 -3.254 1.00 47.16 211 ARG A O 1
ATOM 1750 N N . PHE A 1 212 ? 20.112 32.268 -5.275 1.00 49.78 212 PHE A N 1
ATOM 1751 C CA . PHE A 1 212 ? 18.739 32.347 -4.757 1.00 49.78 212 PHE A CA 1
ATOM 1752 C C . PHE A 1 212 ? 18.093 30.984 -4.468 1.00 49.78 212 PHE A C 1
ATOM 1754 O O . PHE A 1 212 ? 17.153 30.931 -3.681 1.00 49.78 212 PHE A O 1
ATOM 1761 N N . PHE A 1 213 ? 18.584 29.884 -5.053 1.00 48.56 213 PHE A N 1
ATOM 1762 C CA . PHE A 1 213 ? 17.916 28.578 -4.959 1.00 48.56 213 PHE A CA 1
ATOM 1763 C C . PHE A 1 213 ? 18.898 27.407 -4.792 1.00 48.56 213 PHE A C 1
ATOM 1765 O O . PHE A 1 213 ? 19.267 26.769 -5.778 1.00 48.56 213 PHE A O 1
ATOM 1772 N N . PRO A 1 214 ? 19.290 27.067 -3.550 1.00 49.25 214 PRO A N 1
ATOM 1773 C CA . PRO A 1 214 ? 20.129 25.898 -3.279 1.00 49.25 214 PRO A CA 1
ATOM 1774 C C . PRO A 1 214 ? 19.403 24.552 -3.494 1.00 49.25 214 PRO A C 1
ATOM 1776 O O . PRO A 1 214 ? 20.056 23.550 -3.778 1.00 49.25 214 PRO A O 1
ATOM 1779 N N . ASP A 1 215 ? 18.064 24.513 -3.427 1.00 49.62 215 ASP A N 1
ATOM 1780 C CA . ASP A 1 215 ? 17.297 23.252 -3.407 1.00 49.62 215 ASP A CA 1
ATOM 1781 C C . ASP A 1 215 ? 16.849 22.733 -4.790 1.00 49.62 215 ASP A C 1
ATOM 1783 O O . ASP A 1 215 ? 16.551 21.545 -4.946 1.00 49.62 215 ASP A O 1
ATOM 1787 N N . PHE A 1 216 ? 16.838 23.581 -5.823 1.00 44.69 216 PHE A N 1
ATOM 1788 C CA . PHE A 1 216 ? 16.282 23.235 -7.144 1.00 44.69 216 PHE A CA 1
ATOM 1789 C C . PHE A 1 216 ? 17.146 22.280 -7.970 1.00 44.69 216 PHE A C 1
ATOM 1791 O O . PHE A 1 216 ? 16.617 21.514 -8.775 1.00 44.69 216 PHE A O 1
ATOM 1798 N N . SER A 1 217 ? 18.458 22.270 -7.722 1.00 46.66 217 SER A N 1
ATOM 1799 C CA . SER A 1 217 ? 19.400 21.317 -8.323 1.00 46.66 217 SER A CA 1
ATOM 1800 C C . SER A 1 217 ? 18.918 19.871 -8.140 1.00 46.66 217 SER A C 1
ATOM 1802 O O . SER A 1 217 ? 18.896 19.095 -9.090 1.00 46.66 217 SER A O 1
ATOM 1804 N N . SER A 1 218 ? 18.399 19.534 -6.954 1.00 46.59 218 SER A N 1
ATOM 1805 C CA . SER A 1 218 ? 17.938 18.178 -6.629 1.00 46.59 218 SER A CA 1
ATOM 1806 C C . SER A 1 218 ? 16.664 17.731 -7.367 1.00 46.59 218 SER A C 1
ATOM 1808 O O . SER A 1 218 ? 16.423 16.532 -7.492 1.00 46.59 218 SER A O 1
ATOM 1810 N N . ILE A 1 219 ? 15.867 18.675 -7.881 1.00 49.09 219 ILE A N 1
ATOM 1811 C CA . ILE A 1 219 ? 14.592 18.411 -8.566 1.00 49.09 219 ILE A CA 1
ATOM 1812 C C . ILE A 1 219 ? 14.829 18.096 -10.051 1.00 49.09 219 ILE A C 1
ATOM 1814 O O . ILE A 1 219 ? 14.165 17.224 -10.609 1.00 49.09 219 ILE A O 1
ATOM 1818 N N . ILE A 1 220 ? 15.826 18.738 -10.670 1.00 45.25 220 ILE A N 1
ATOM 1819 C CA . ILE A 1 220 ? 16.189 18.532 -12.082 1.00 45.25 220 ILE A CA 1
ATOM 1820 C C . ILE A 1 220 ? 16.764 17.122 -12.301 1.00 45.25 220 ILE A C 1
ATOM 1822 O O . ILE A 1 220 ? 16.393 16.450 -13.260 1.00 45.25 220 ILE A O 1
ATOM 1826 N N . TYR A 1 221 ? 17.583 16.615 -11.371 1.00 43.25 221 TYR A N 1
ATOM 1827 C CA . TYR A 1 221 ? 18.160 15.262 -11.471 1.00 43.25 221 TYR A CA 1
ATOM 1828 C C . TYR A 1 221 ? 17.142 14.120 -11.339 1.00 43.25 221 TYR A C 1
ATOM 1830 O O . TYR A 1 221 ? 17.487 12.977 -11.613 1.00 43.25 221 TYR A O 1
ATOM 1838 N N . HIS A 1 222 ? 15.907 14.396 -10.912 1.00 38.94 222 HIS A N 1
ATOM 1839 C CA . HIS A 1 222 ? 14.873 13.371 -10.745 1.00 38.94 222 HIS A CA 1
ATOM 1840 C C . HIS A 1 222 ? 13.925 13.261 -11.959 1.00 38.94 222 HIS A C 1
ATOM 1842 O O . HIS A 1 222 ? 13.057 12.382 -11.974 1.00 38.94 222 HIS A O 1
ATOM 1848 N N . PHE A 1 223 ? 14.081 14.153 -12.946 1.00 37.38 223 PHE A N 1
ATOM 1849 C CA . PHE A 1 223 ? 13.318 14.193 -14.201 1.00 37.38 223 PHE A CA 1
ATOM 1850 C C . PHE A 1 223 ? 14.117 13.735 -15.435 1.00 37.38 223 PHE A C 1
ATOM 1852 O O . PHE A 1 223 ? 13.538 13.654 -16.518 1.00 37.38 223 PHE A O 1
ATOM 1859 N N . SER A 1 224 ? 15.406 13.407 -15.275 1.00 30.86 224 SER A N 1
ATOM 1860 C CA . SER A 1 224 ? 16.215 12.691 -16.275 1.00 30.86 224 SER A CA 1
ATOM 1861 C C . SER A 1 224 ? 16.306 11.204 -15.952 1.00 30.86 224 SER A C 1
ATOM 1863 O O . SER A 1 224 ? 16.561 10.447 -16.914 1.00 30.86 224 SER A O 1
#

Secondary structure (DSSP, 8-state):
------PPP--------BTTTB-STT-----TTTTTTSB-SGGG--SSS-----TTSSTTGGGGSBHHHHHHHHHT-SGGGTT-HHHHHHHHHHHHHHHHHHHSS-HHHHHHHHHHHH--SEEEEEEEETTEEEEEEEEPPHHHHHHHHHHHHHHHHHHHHHHHHHHHHHHHHHHHHHHH-GGGGGTHHHHHH-HHHHHHHHHHHGGG-TTT-SSTHHHHTT--

Foldseek 3Di:
DDDDPPDPPPPPDPQQAACVPFGLDPADAPDPQQVQQAQSDPVARHNFLDDPDPQPPDDRSNSNRHLVVLLLCLLQPDPVSPPVSVVSSVVVVVVQVVCCVVPVDRSNNVVSVQLVVQFDQWDWDFDDDDPDTDTDIDGDRSNVRSVVRSNVVSVVVVVVVVVVVVVVVVVVVVVVVCVVPVVCVVCVVVCVVPVPVVVVVCVVCVVVCCPPDPPVVVVVVVVD